Protein AF-0000000079011503 (afdb_homodimer)

Foldseek 3Di:
DDDDPPDPPPPPPCPPPDDQDQLPPPPPPPDDDDPPPPPQSPNVRDPPPPDQAKDWAQQDPQLRHTDIDGDDDPPQDPLNVVLVVLVNVLSVVSSVLSSVLRVVLVVQVVVLQVVVLPQDPVRDRDDDPVSVVVSVVVSCVVCVVVVVVVVVVNVVSVVVSVVSVVVVVVVVVVVVVVVVD/DDPDPPDPPPPPPPPPPDDQDQLPPPQPPPDDDDPPPRPQSPNPRDPPPPDQAKDWAQQDPQLRHTDIDGHDDPPQDPLRVVLVVLVNVLVVVSSVLSSVLRVVLVVVVVVLQVVVLPQDPVRDRDDDPVSVVVSVVVSCVVCVVVVVVVVVVNVVSVVVSVVSVVVVVVVVVVVVVVVVD

Organism: Lymnaea stagnalis (NCBI:txid6523)

pLDDT: mean 71.21, std 28.44, range [17.55, 97.75]

Radius of gyration: 25.16 Å; Cα contacts (8 Å, |Δi|>4): 257; chains: 2; bounding box: 78×68×65 Å

Secondary structure (DSSP, 8-state):
----------------SSS---GGGGGG---SSS--------------TT--S-EEPPPPTTT-PPPEE----TT--HHHHHHHHHHHHHHHHHHHHHHHHHHHHHHHHHHHHHHH--B-TTS-B---HHHHHHHHHHHHHHTHHHHHHHHHHHHHHHHHTHHHHHHHHHHHHHHHHHHH-/----------------SSTT--GGGGGG----SS--------------TT--S-EEPPPPTTT-PPPEE----TT--HHHHHHHHHHHHHHHHHHHHHHHHHHHHHHHHHHHHHHH--B-TTSSB---HHHHHHHHHHHHHHTHHHHHHHHHHHHHHHHHTHHHHHHHHHHHHHHHHHHH-

Sequence (362 aa):
MLKRFNICRLDITYQYKSSLCFQIAQQCKYSSSRKSVPQKLKITPKPPDGCTTDLIGPPDTVSNIRPVQFYVPPNETTAEKMFRLRRAEVLEWNQSFWAHHNSKFFKEKDQYIQSHQSKDVDGKPSLSPEELSVFYRSFLNENRVAHLNYNKEWYKKNISMLWPALKVAVIRLRRKFRKSSMLKRFNICRLDITYQYKSSLCFQIAQQCKYSSSRKSVPQKLKITPKPPDGCTTDLIGPPDTVSNIRPVQFYVPPNETTAEKMFRLRRAEVLEWNQSFWAHHNSKFFKEKDQYIQSHQSKDVDGKPSLSPEELSVFYRSFLNENRVAHLNYNKEWYKKNISMLWPALKVAVIRLRRKFRKSS

InterPro domains:
  IPR018796 Cytochrome c oxidase assembly factor 8 [PF10231] (54-172)
  IPR018796 Cytochrome c oxidase assembly factor 8 [PTHR31107] (25-179)

Structure (mmCIF, N/CA/C/O backbone):
data_AF-0000000079011503-model_v1
#
loop_
_entity.id
_entity.type
_entity.pdbx_description
1 polymer 'Apoptogenic protein 1, mitochondrial'
#
loop_
_atom_site.group_PDB
_atom_site.id
_atom_site.type_symbol
_atom_site.label_atom_id
_atom_site.label_alt_id
_atom_site.label_comp_id
_atom_site.label_asym_id
_atom_site.label_entity_id
_atom_site.label_seq_id
_atom_site.pdbx_PDB_ins_code
_atom_site.Cartn_x
_atom_site.Cartn_y
_atom_site.Cartn_z
_atom_site.occupancy
_atom_site.B_iso_or_equiv
_atom_site.auth_seq_id
_atom_site.auth_comp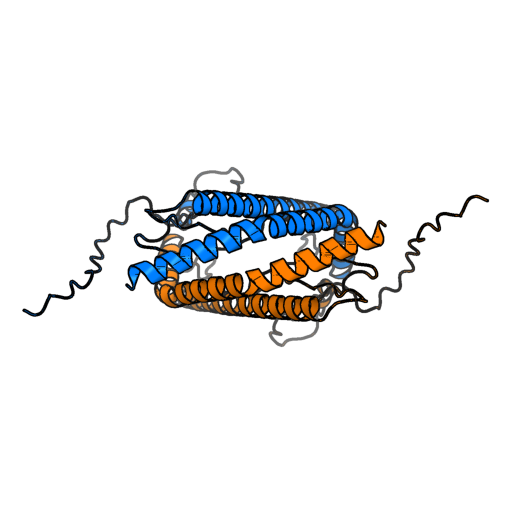_id
_atom_site.auth_asym_id
_atom_site.auth_atom_id
_atom_site.pdbx_PDB_model_num
ATOM 1 N N . MET A 1 1 ? -39.031 -30.703 16.078 1 19.08 1 MET A N 1
ATOM 2 C CA . MET A 1 1 ? -37.719 -30.812 16.75 1 19.08 1 MET A CA 1
ATOM 3 C C . MET A 1 1 ? -36.781 -29.719 16.266 1 19.08 1 MET A C 1
ATOM 5 O O . MET A 1 1 ? -36.125 -29.859 15.219 1 19.08 1 MET A O 1
ATOM 9 N N . LEU A 1 2 ? -37.031 -28.453 16.281 1 18.84 2 LEU A N 1
ATOM 10 C CA . LEU A 1 2 ? -36.875 -27.172 15.617 1 18.84 2 LEU A CA 1
ATOM 11 C C . LEU A 1 2 ? -35.656 -26.438 16.172 1 18.84 2 LEU A C 1
ATOM 13 O O . LEU A 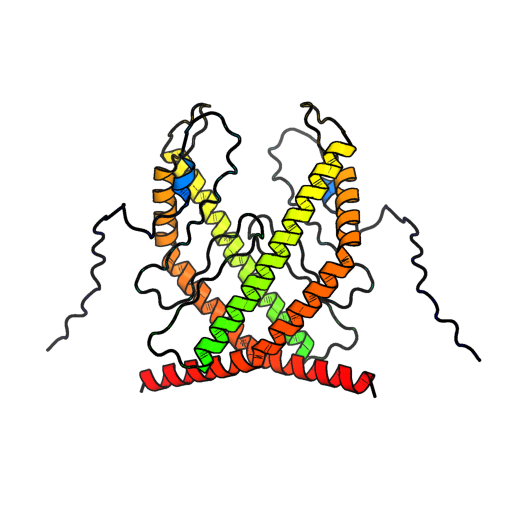1 2 ? -35.594 -26.094 17.359 1 18.84 2 LEU A O 1
ATOM 17 N N . LYS A 1 3 ? -34.469 -26.906 15.906 1 20.59 3 LYS A N 1
ATOM 18 C CA . LYS A 1 3 ? -33.219 -26.531 16.609 1 20.59 3 LYS A CA 1
ATOM 19 C C . LYS A 1 3 ? -33.031 -25.016 16.625 1 20.59 3 LYS A C 1
ATOM 21 O O . LYS A 1 3 ? -33.344 -24.344 15.648 1 20.59 3 LYS A O 1
ATOM 26 N N . ARG A 1 4 ? -33.125 -24.344 17.844 1 18.94 4 ARG A N 1
ATOM 27 C CA . ARG A 1 4 ? -32.969 -23 18.391 1 18.94 4 ARG A CA 1
ATOM 28 C C . ARG A 1 4 ? -31.672 -22.359 17.875 1 18.94 4 ARG A C 1
ATOM 30 O O . ARG A 1 4 ? -30.609 -22.969 17.969 1 18.94 4 ARG A O 1
ATOM 37 N N . PHE A 1 5 ? -31.672 -21.609 16.812 1 18.7 5 PHE A N 1
ATOM 38 C CA . PHE A 1 5 ? -30.656 -20.797 16.156 1 18.7 5 PHE A CA 1
ATOM 39 C C . PHE A 1 5 ? -30.062 -19.797 17.156 1 18.7 5 PHE A C 1
ATOM 41 O O . PHE A 1 5 ? -30.766 -18.938 17.688 1 18.7 5 PHE A O 1
ATOM 48 N N . ASN A 1 6 ? -29.312 -20.312 18.125 1 17.55 6 ASN A N 1
ATOM 49 C CA . ASN A 1 6 ? -28.641 -19.531 19.141 1 17.55 6 ASN A CA 1
ATOM 50 C C . ASN A 1 6 ? -27.969 -18.297 18.562 1 17.55 6 ASN A C 1
ATOM 52 O O . ASN A 1 6 ? -27.062 -18.406 17.719 1 17.55 6 ASN A O 1
ATOM 56 N N . ILE A 1 7 ? -28.641 -17.25 18.375 1 17.8 7 ILE A N 1
ATOM 57 C CA . ILE A 1 7 ? -28.328 -15.852 18.078 1 17.8 7 ILE A CA 1
ATOM 58 C C . ILE A 1 7 ? -27.234 -15.359 19.016 1 17.8 7 ILE A C 1
ATOM 60 O O . ILE A 1 7 ? -27.344 -15.492 20.234 1 17.8 7 ILE A O 1
ATOM 64 N N . CYS A 1 8 ? -26.062 -15.477 18.516 1 20.39 8 CYS A N 1
ATOM 65 C CA . CYS A 1 8 ? -24.906 -14.969 19.234 1 20.39 8 CYS A CA 1
ATOM 66 C C . CYS A 1 8 ? -25.219 -13.633 19.906 1 20.39 8 CYS A C 1
ATOM 68 O O . CYS A 1 8 ? -25.625 -12.68 19.234 1 20.39 8 CYS A O 1
ATOM 70 N N . ARG A 1 9 ? -25.938 -13.617 20.984 1 18.41 9 ARG A N 1
ATOM 71 C CA . ARG A 1 9 ? -26.141 -12.492 21.875 1 18.41 9 ARG A CA 1
ATOM 72 C C . ARG A 1 9 ? -24.875 -11.68 22.047 1 18.41 9 ARG A C 1
ATOM 74 O O . ARG A 1 9 ? -23.812 -12.227 22.391 1 18.41 9 ARG A O 1
ATOM 81 N N . LEU A 1 10 ? -24.797 -10.562 21.406 1 20.08 10 LEU A N 1
ATOM 82 C CA . LEU A 1 10 ? -23.953 -9.383 21.516 1 20.08 10 LEU A CA 1
ATOM 83 C C . LEU A 1 10 ? -23.922 -8.867 22.953 1 20.08 10 LEU A C 1
ATOM 85 O O . LEU A 1 10 ? -24.859 -8.172 23.375 1 20.08 10 LEU A O 1
ATOM 89 N N . ASP A 1 11 ? -23.859 -9.727 23.938 1 18.88 11 ASP A N 1
ATOM 90 C CA . ASP A 1 11 ? -23.688 -9.133 25.266 1 18.88 11 ASP A CA 1
ATOM 91 C C . ASP A 1 11 ? -22.5 -8.164 25.281 1 18.88 11 ASP A C 1
ATOM 93 O O . ASP A 1 11 ? -21.375 -8.57 25.016 1 18.88 11 ASP A O 1
ATOM 97 N N . ILE A 1 12 ? -22.766 -6.84 25.047 1 20.61 12 ILE A N 1
ATOM 98 C CA . ILE A 1 12 ? -22.141 -5.535 25.219 1 20.61 12 ILE A CA 1
ATOM 99 C C . ILE A 1 12 ? -21.641 -5.383 26.656 1 20.61 12 ILE A C 1
ATOM 101 O O . ILE A 1 12 ? -22.188 -4.582 27.438 1 20.61 12 ILE A O 1
ATOM 105 N N . THR A 1 13 ? -21.547 -6.312 27.484 1 21.19 13 THR A N 1
ATOM 106 C CA . THR A 1 13 ? -20.969 -5.879 28.75 1 21.19 13 THR A CA 1
ATOM 107 C C . THR A 1 13 ? -19.641 -5.168 28.531 1 21.19 13 THR A C 1
ATOM 109 O O . THR A 1 13 ? -18.781 -5.664 27.797 1 21.19 13 THR A O 1
ATOM 112 N N . TYR A 1 14 ? -19.516 -3.764 28.891 1 20.27 14 TYR A N 1
ATOM 113 C CA . TYR A 1 14 ? -18.734 -2.531 28.922 1 20.27 14 TYR A CA 1
ATOM 114 C C . TYR A 1 14 ? -17.406 -2.752 29.625 1 20.27 14 TYR A C 1
ATOM 116 O O . TYR A 1 14 ? -17.172 -2.203 30.703 1 20.27 14 TYR A O 1
ATOM 124 N N . GLN A 1 15 ? -16.969 -3.82 29.969 1 21.06 15 GLN A N 1
ATOM 125 C CA . GLN A 1 15 ? -15.695 -3.713 30.688 1 21.06 15 GLN A CA 1
ATOM 126 C C . GLN A 1 15 ? -14.695 -2.854 29.906 1 21.06 15 GLN A C 1
ATOM 128 O O . GLN A 1 15 ? -14.266 -3.225 28.812 1 21.06 15 GLN A O 1
ATOM 133 N N . TYR A 1 16 ? -14.664 -1.374 29.906 1 21.84 16 TYR A N 1
ATOM 134 C CA . TYR A 1 16 ? -13.945 -0.121 29.703 1 21.84 16 TYR A CA 1
ATOM 135 C C . TYR A 1 16 ? -12.461 -0.287 30.016 1 21.84 16 TYR A C 1
ATOM 137 O O . TYR A 1 16 ? -11.633 0.507 29.562 1 21.84 16 TYR A O 1
ATOM 145 N N . LYS A 1 17 ? -12.016 -0.757 31.234 1 24.05 17 LYS A N 1
ATOM 146 C CA . LYS A 1 17 ? -10.633 -0.651 31.703 1 24.05 17 LYS A CA 1
ATOM 147 C C . LYS A 1 17 ? -9.672 -1.311 30.719 1 24.05 17 LYS A C 1
ATOM 149 O O . LYS A 1 17 ? -8.477 -1.001 30.703 1 24.05 17 LYS A O 1
ATOM 154 N N . SER A 1 18 ? -9.938 -2.49 30.438 1 21.73 18 SER A N 1
ATOM 155 C CA . SER A 1 18 ? -8.875 -3.367 29.938 1 21.73 18 SER A CA 1
ATOM 156 C C . SER A 1 18 ? -8.305 -2.855 28.625 1 21.73 18 SER A C 1
ATOM 158 O O . SER A 1 18 ? -8.922 -2.016 27.953 1 21.73 18 SER A O 1
ATOM 160 N N . SER A 1 19 ? -7.453 -3.811 27.953 1 23.31 19 SER A N 1
ATOM 161 C CA . SER A 1 19 ? -6.25 -3.758 27.125 1 23.31 19 SER A CA 1
ATOM 162 C C . SER A 1 19 ? -6.559 -3.213 25.734 1 23.31 19 SER A C 1
ATOM 164 O O . SER A 1 19 ? -5.688 -3.199 24.859 1 23.31 19 SER A O 1
ATOM 166 N N . LEU A 1 20 ? -7.844 -3.354 25.469 1 24.72 20 LEU A N 1
ATOM 167 C CA . LEU A 1 20 ? -8.039 -3.107 24.047 1 24.72 20 LEU A CA 1
ATOM 168 C C . LEU A 1 20 ? -7.914 -1.622 23.719 1 24.72 20 LEU A C 1
ATOM 170 O O . LEU A 1 20 ? -8.367 -1.167 22.672 1 24.72 20 LEU A O 1
ATOM 174 N N . CYS A 1 21 ? -7.648 -0.823 24.906 1 22.47 21 CYS A N 1
ATOM 175 C CA . CYS A 1 21 ? -7.773 0.627 24.812 1 22.47 21 CYS A CA 1
ATOM 176 C C . CYS A 1 21 ? -7.004 1.163 23.609 1 22.47 21 CYS A C 1
ATOM 178 O O . CYS A 1 21 ? -5.867 0.757 23.359 1 22.47 21 CYS A O 1
ATOM 180 N N . PHE A 1 22 ? -7.719 1.808 22.828 1 24.34 22 PHE A N 1
ATOM 181 C CA . PHE A 1 22 ? -7.359 2.672 21.719 1 24.34 22 PHE A CA 1
ATOM 182 C C . PHE A 1 22 ? -6.262 3.648 22.125 1 24.34 22 PHE A C 1
ATOM 184 O O . PHE A 1 22 ? -6.375 4.336 23.141 1 24.34 22 PHE A O 1
ATOM 191 N N . GLN A 1 23 ? -5.004 3.369 21.766 1 26.47 23 GLN A N 1
ATOM 192 C CA . GLN A 1 23 ? -3.824 4.203 21.969 1 26.47 23 GLN A CA 1
ATOM 193 C C . GLN A 1 23 ? -4.141 5.676 21.719 1 26.47 23 GLN A C 1
ATOM 195 O O . GLN A 1 23 ? -3.266 6.531 21.844 1 26.47 23 GLN A O 1
ATOM 200 N N . ILE A 1 24 ? -5.332 6.039 21.281 1 25.72 24 ILE A N 1
ATOM 201 C CA . ILE A 1 24 ? -5.418 7.469 21.016 1 25.72 24 ILE A CA 1
ATOM 202 C C . ILE A 1 24 ? -5.359 8.25 22.328 1 25.72 24 ILE A C 1
ATOM 204 O O . ILE A 1 24 ? -4.797 9.344 22.375 1 25.72 24 ILE A O 1
ATOM 208 N N . ALA A 1 25 ? -5.859 7.609 23.469 1 25.06 25 ALA A N 1
ATOM 209 C CA . ALA A 1 25 ? -5.969 8.484 24.625 1 25.06 25 ALA A CA 1
ATOM 210 C C . ALA A 1 25 ? -4.59 8.812 25.203 1 25.06 25 ALA A C 1
ATOM 212 O O . ALA A 1 25 ? -4.48 9.469 26.234 1 25.06 25 ALA A O 1
ATOM 213 N N . GLN A 1 26 ? -3.576 8.102 24.641 1 25.02 26 GLN A N 1
ATOM 214 C CA . GLN A 1 26 ? -2.428 8.266 25.516 1 25.02 26 GLN A CA 1
ATOM 215 C C . GLN A 1 26 ? -1.98 9.727 25.578 1 25.02 26 GLN A C 1
ATOM 217 O O . GLN A 1 26 ? -1.173 10.094 26.438 1 25.02 26 GLN A O 1
ATOM 222 N N . GLN A 1 27 ? -2.111 10.57 24.484 1 25.88 27 GLN A N 1
ATOM 223 C CA . GLN A 1 27 ? -1.241 11.727 24.672 1 25.88 27 GLN A CA 1
ATOM 224 C C . GLN A 1 27 ? -1.753 12.633 25.781 1 25.88 27 GLN A C 1
ATOM 226 O O . GLN A 1 27 ? -1.378 13.805 25.859 1 25.88 27 GLN A O 1
ATOM 231 N N . CYS A 1 28 ? -2.734 12.281 26.484 1 24.97 28 CYS A N 1
ATOM 232 C CA . CYS A 1 28 ? -3.061 13.445 27.312 1 24.97 28 CYS A CA 1
ATOM 233 C C . CYS A 1 28 ? -1.955 13.727 28.312 1 24.97 28 CYS A C 1
ATOM 235 O O . CYS A 1 28 ? -2.168 14.453 29.281 1 24.97 28 CYS A O 1
ATOM 237 N N . LYS A 1 29 ? -0.711 13.023 28.266 1 25.86 29 LYS A N 1
ATOM 238 C CA . LYS A 1 29 ? 0.047 13.422 29.438 1 25.86 29 LYS A CA 1
ATOM 239 C C . LYS A 1 29 ? 0.567 14.844 29.312 1 25.86 29 LYS A C 1
ATOM 241 O O . LYS A 1 29 ? 1.32 15.156 28.391 1 25.86 29 LYS A O 1
ATOM 246 N N . TYR A 1 30 ? -0.078 15.875 29.719 1 23.75 30 TYR A N 1
ATOM 247 C CA . TYR A 1 30 ? 0.398 17.219 29.969 1 23.75 30 TYR A CA 1
ATOM 248 C C . TYR A 1 30 ? 1.661 17.203 30.828 1 23.75 30 TYR A C 1
ATOM 250 O O . TYR A 1 30 ? 2.09 18.234 31.344 1 23.75 30 TYR A O 1
ATOM 258 N N . SER A 1 31 ? 2.373 16.125 31.234 1 23.8 31 SER A N 1
ATOM 259 C CA . SER A 1 31 ? 3.252 16.656 32.281 1 23.8 31 SER A CA 1
ATOM 260 C C . SER A 1 31 ? 4.137 17.766 31.719 1 23.8 31 SER A C 1
ATOM 262 O O . SER A 1 31 ? 4.199 17.984 30.516 1 23.8 31 SER A O 1
ATOM 264 N N . SER A 1 32 ? 5.496 18.062 32.281 1 25.25 32 SER A N 1
ATOM 265 C CA . SER A 1 32 ? 6.5 19.109 32.406 1 25.25 32 SER A CA 1
ATOM 266 C C . SER A 1 32 ? 7.152 19.422 31.062 1 25.25 32 SER A C 1
ATOM 268 O O . SER A 1 32 ? 7.066 18.609 30.125 1 25.25 32 SER A O 1
ATOM 270 N N . SER A 1 33 ? 8.406 20.297 30.844 1 27.89 33 SER A N 1
ATOM 271 C CA . SER A 1 33 ? 8.961 21.219 29.859 1 27.89 33 SER A CA 1
ATOM 272 C C . SER A 1 33 ? 9.328 20.5 28.562 1 27.89 33 SER A C 1
ATOM 274 O O . SER A 1 33 ? 9.695 21.141 27.578 1 27.89 33 SER A O 1
ATOM 276 N N . ARG A 1 34 ? 10.016 19.266 28.531 1 26.09 34 ARG A N 1
ATOM 277 C CA . ARG A 1 34 ? 10.945 18.625 27.609 1 26.09 34 ARG A CA 1
ATOM 278 C C . ARG A 1 34 ? 10.227 18.188 26.344 1 26.09 34 ARG A C 1
ATOM 280 O O . ARG A 1 34 ? 9.133 17.641 26.391 1 26.09 34 ARG A O 1
ATOM 287 N N . LYS A 1 35 ? 10.594 18.719 24.969 1 32.69 35 LYS A N 1
ATOM 288 C CA . LYS A 1 35 ? 10.133 18.578 23.594 1 32.69 35 LYS A CA 1
ATOM 289 C C . LYS A 1 35 ? 9.766 17.125 23.281 1 32.69 35 LYS A C 1
ATOM 291 O O . LYS A 1 35 ? 10.648 16.297 23.047 1 32.69 35 LYS A O 1
ATOM 296 N N . SER A 1 36 ? 8.914 16.391 24.047 1 29.53 36 SER A N 1
ATOM 297 C CA . SER A 1 36 ? 8.531 14.984 24.031 1 29.53 36 SER A CA 1
ATOM 298 C C . SER A 1 36 ? 8.039 14.562 22.656 1 29.53 36 SER A C 1
ATOM 300 O O . SER A 1 36 ? 7.262 15.273 22.031 1 29.53 36 SER A O 1
ATOM 302 N N . VAL A 1 37 ? 8.891 13.82 21.953 1 31.88 37 VAL A N 1
ATOM 303 C CA . VAL A 1 37 ? 8.648 13.125 20.703 1 31.88 37 VAL A CA 1
ATOM 304 C C . VAL A 1 37 ? 7.219 12.586 20.672 1 31.88 37 VAL A C 1
ATOM 306 O O . VAL A 1 37 ? 6.773 11.938 21.625 1 31.88 37 VAL A O 1
ATOM 309 N N . PRO A 1 38 ? 6.293 13.328 20.016 1 30.38 38 PRO A N 1
ATOM 310 C CA . PRO A 1 38 ? 4.895 12.898 19.969 1 30.38 38 PRO A CA 1
ATOM 311 C C . PRO A 1 38 ? 4.742 11.383 19.938 1 30.38 38 PRO A C 1
ATOM 313 O O . PRO A 1 38 ? 5.43 10.703 19.172 1 30.38 38 PRO A O 1
ATOM 316 N N . GLN A 1 39 ? 4.73 10.672 21 1 33.06 39 GLN A N 1
ATOM 317 C CA . GLN A 1 39 ? 4.457 9.25 21.172 1 33.06 39 GLN A CA 1
ATOM 318 C C . GLN A 1 39 ? 3.414 8.766 20.156 1 33.06 39 GLN A C 1
ATOM 320 O O . GLN A 1 39 ? 2.318 9.328 20.078 1 33.06 39 GLN A O 1
ATOM 325 N N . LYS A 1 40 ? 3.865 8.336 18.938 1 36.91 40 LYS A N 1
ATOM 326 C CA . LYS A 1 40 ? 3.113 7.613 17.922 1 36.91 40 LYS A CA 1
ATOM 327 C C . LYS A 1 40 ? 2.096 6.668 18.562 1 36.91 40 LYS A C 1
ATOM 329 O O . LYS A 1 40 ? 2.463 5.766 19.312 1 36.91 40 LYS A O 1
ATOM 334 N N . LEU A 1 41 ? 1.031 7.137 19.047 1 32.44 41 LEU A N 1
ATOM 335 C CA . LEU A 1 41 ? -0.04 6.289 19.547 1 32.44 41 LEU A CA 1
ATOM 336 C C . LEU A 1 41 ? -0.175 5.023 18.719 1 32.44 41 LEU A C 1
ATOM 338 O O . LEU A 1 41 ? -0.514 5.094 17.531 1 32.44 41 LEU A O 1
ATOM 342 N N . LYS A 1 42 ? 0.743 4.047 18.812 1 37.28 42 LYS A N 1
ATOM 343 C CA . LYS A 1 42 ? 0.701 2.711 18.219 1 37.28 42 LYS A CA 1
ATOM 344 C C . LYS A 1 42 ? -0.617 2.01 18.531 1 37.28 42 LYS A C 1
ATOM 346 O O . LYS A 1 42 ? -0.767 1.409 19.594 1 37.28 42 LYS A O 1
ATOM 351 N N . ILE A 1 43 ? -1.757 2.531 18.297 1 33.59 43 ILE A N 1
ATOM 352 C CA . ILE A 1 43 ? -2.977 1.754 18.484 1 33.59 43 ILE A CA 1
ATOM 353 C C . ILE A 1 43 ? -2.885 0.452 17.688 1 33.59 43 ILE A C 1
ATOM 355 O O . ILE A 1 43 ? -2.873 0.469 16.453 1 33.59 43 ILE A O 1
ATOM 359 N N . THR A 1 44 ? -2.117 -0.535 18.172 1 39.81 44 THR A N 1
ATOM 360 C CA . THR A 1 44 ? -2.189 -1.842 17.531 1 39.81 44 THR A CA 1
ATOM 361 C C . THR A 1 44 ? -3.6 -2.416 17.625 1 39.81 44 THR A C 1
ATOM 363 O O . THR A 1 44 ? -4.059 -2.758 18.719 1 39.81 44 THR A O 1
ATOM 366 N N . PRO A 1 45 ? -4.59 -2.033 16.953 1 40.16 45 PRO A N 1
ATOM 367 C CA . PRO A 1 45 ? -5.918 -2.623 17.109 1 40.16 45 PRO A CA 1
ATOM 368 C C . PRO A 1 45 ? -5.898 -4.148 17.047 1 40.16 45 PRO A C 1
ATOM 370 O O . PRO A 1 45 ? -5.312 -4.73 16.141 1 40.16 45 PRO A O 1
ATOM 373 N N . LYS A 1 46 ? -5.891 -4.82 18.234 1 46.16 46 LYS A N 1
ATOM 374 C CA . LYS A 1 46 ? -6.168 -6.254 18.188 1 46.16 46 LYS A CA 1
ATOM 375 C C . LYS A 1 46 ? -7.477 -6.543 17.453 1 46.16 46 LYS A C 1
ATOM 377 O O . LYS A 1 46 ? -8.453 -5.812 17.625 1 46.16 46 LYS A O 1
ATOM 382 N N . PRO A 1 47 ? -7.402 -7.34 16.469 1 52.75 47 PRO A N 1
ATOM 383 C CA . PRO A 1 47 ? -8.609 -7.715 15.742 1 52.75 47 PRO A CA 1
ATOM 384 C C . PRO A 1 47 ? -9.773 -8.086 16.672 1 52.75 47 PRO A C 1
ATOM 386 O O . PRO A 1 47 ? -9.547 -8.586 17.766 1 52.75 47 PRO A O 1
ATOM 389 N N . PRO A 1 48 ? -10.875 -7.402 16.5 1 52.47 48 PRO A N 1
ATOM 390 C CA . PRO A 1 48 ? -12.031 -7.84 17.281 1 52.47 48 PRO A CA 1
ATOM 391 C C . PRO A 1 48 ? -12.141 -9.359 17.375 1 52.47 48 PRO A C 1
ATOM 393 O O . PRO A 1 48 ? -11.633 -10.078 16.516 1 52.47 48 PRO A O 1
ATOM 396 N N . ASP A 1 49 ? -12.383 -9.93 18.578 1 54.5 49 ASP A N 1
ATOM 397 C CA . ASP A 1 49 ? -12.648 -11.344 18.797 1 54.5 49 ASP A CA 1
ATOM 398 C C . ASP A 1 49 ? -13.555 -11.914 17.703 1 54.5 49 ASP A C 1
ATOM 400 O O . ASP A 1 49 ? -14.5 -11.258 17.281 1 54.5 49 ASP A O 1
ATOM 404 N N . GLY A 1 50 ? -13.172 -12.891 17.047 1 60.03 50 GLY A N 1
ATOM 405 C CA . GLY A 1 50 ? -13.969 -13.609 16.062 1 60.03 50 GLY A CA 1
ATOM 406 C C . GLY A 1 50 ? -13.578 -13.281 14.625 1 60.03 50 GLY A C 1
ATOM 407 O O . GLY A 1 50 ? -14.25 -13.695 13.688 1 60.03 50 GLY A O 1
ATOM 408 N N . CYS A 1 51 ? -12.586 -12.414 14.656 1 64.19 51 CYS A N 1
ATOM 409 C CA . CYS A 1 51 ? -12.234 -12.055 13.289 1 64.19 51 CYS A CA 1
ATOM 410 C C . CYS A 1 51 ? -11.531 -13.211 12.586 1 64.19 51 CYS A C 1
ATOM 412 O O . CYS A 1 51 ? -10.625 -13.828 13.141 1 64.19 51 CYS A O 1
ATOM 414 N N . THR A 1 52 ? -12.062 -13.664 11.43 1 78.12 52 THR A N 1
ATOM 415 C CA . THR A 1 52 ? -11.5 -14.773 10.672 1 78.12 52 THR A CA 1
ATOM 416 C C . THR A 1 52 ? -10.836 -14.273 9.391 1 78.12 52 THR A C 1
ATOM 418 O O . THR A 1 52 ? -10.688 -15.023 8.43 1 78.12 52 THR A O 1
ATOM 421 N N . THR A 1 53 ? -10.586 -12.945 9.406 1 82.56 53 THR A N 1
ATOM 422 C CA . THR A 1 53 ? -9.945 -12.391 8.227 1 82.56 53 THR A CA 1
ATOM 423 C C . THR A 1 53 ? -8.758 -11.516 8.609 1 82.56 53 THR A C 1
ATOM 425 O O . THR A 1 53 ? -8.609 -11.148 9.781 1 82.56 53 THR A O 1
ATOM 428 N N . ASP A 1 54 ? -7.848 -11.289 7.73 1 85.94 54 ASP A N 1
ATOM 429 C CA . ASP A 1 54 ? -6.766 -10.328 7.945 1 85.94 54 ASP A CA 1
ATOM 430 C C . ASP A 1 54 ? -7.32 -8.938 8.234 1 85.94 54 ASP A C 1
ATOM 432 O O . ASP A 1 54 ? -8.391 -8.57 7.75 1 85.94 54 ASP A O 1
ATOM 436 N N . LEU A 1 55 ? -6.559 -8.242 9.07 1 82.06 55 LEU A N 1
ATOM 437 C CA . LEU A 1 55 ? -6.957 -6.883 9.406 1 82.06 55 LEU A CA 1
ATOM 438 C C . LEU A 1 55 ? -5.965 -5.871 8.844 1 82.06 55 LEU A C 1
ATOM 440 O O . LEU A 1 55 ? -4.75 -6.086 8.898 1 82.06 55 LEU A O 1
ATOM 444 N N . ILE A 1 56 ? -6.469 -4.84 8.219 1 84.62 56 ILE A N 1
ATOM 445 C CA . ILE A 1 56 ? -5.648 -3.762 7.668 1 84.62 56 ILE A CA 1
ATOM 446 C C . ILE A 1 56 ? -5.75 -2.529 8.562 1 84.62 56 ILE A C 1
ATOM 448 O O . ILE A 1 56 ? -6.852 -2.059 8.859 1 84.62 56 ILE A O 1
ATOM 452 N N . GLY A 1 57 ? -4.672 -2.016 9 1 80.56 57 GLY A N 1
ATOM 453 C CA . GLY A 1 57 ? -4.652 -0.86 9.883 1 80.56 57 GLY A CA 1
ATOM 454 C C . GLY A 1 57 ? -4.512 0.455 9.141 1 80.56 57 GLY A C 1
ATOM 455 O O . GLY A 1 57 ? -4.355 0.47 7.914 1 80.56 57 GLY A O 1
ATOM 456 N N . PRO A 1 58 ? -4.648 1.533 9.938 1 80.62 58 PRO A N 1
ATOM 457 C CA . PRO A 1 58 ? -4.387 2.846 9.344 1 80.62 58 PRO A CA 1
ATOM 458 C C . PRO A 1 58 ? -2.951 2.992 8.844 1 80.62 58 PRO A C 1
ATOM 460 O O . PRO A 1 58 ? -2.064 2.254 9.273 1 80.62 58 PRO A O 1
ATOM 463 N N . PRO A 1 59 ? -2.803 3.855 7.879 1 85.62 59 PRO A N 1
ATOM 464 C CA . PRO A 1 59 ? -1.436 4.035 7.383 1 85.62 59 PRO A CA 1
ATOM 465 C C . PRO A 1 59 ? -0.458 4.434 8.484 1 85.62 59 PRO A C 1
ATOM 467 O O . PRO A 1 59 ? -0.807 5.219 9.367 1 85.62 59 PRO A O 1
ATOM 470 N N . ASP A 1 60 ? 0.708 3.84 8.367 1 88.94 60 ASP A N 1
ATOM 471 C CA . ASP A 1 60 ? 1.792 4.223 9.266 1 88.94 60 ASP A CA 1
ATOM 472 C C . ASP A 1 60 ? 2.182 5.684 9.07 1 88.94 60 ASP A C 1
ATOM 474 O O . ASP A 1 60 ? 2.252 6.168 7.934 1 88.94 60 ASP A O 1
ATOM 478 N N . THR A 1 61 ? 2.482 6.41 10.078 1 87.5 61 THR A N 1
ATOM 479 C CA . THR A 1 61 ? 2.682 7.855 10.031 1 87.5 61 THR A CA 1
ATOM 480 C C . THR A 1 61 ? 3.984 8.195 9.305 1 87.5 61 THR A C 1
ATOM 482 O O . THR A 1 61 ? 4.129 9.289 8.758 1 87.5 61 THR A O 1
ATOM 485 N N . VAL A 1 62 ? 4.91 7.258 9.336 1 90.38 62 VAL A N 1
ATOM 486 C CA . VAL A 1 62 ? 6.203 7.539 8.719 1 90.38 62 VAL A CA 1
ATOM 487 C C . VAL A 1 62 ? 6.273 6.895 7.34 1 90.38 62 VAL A C 1
ATOM 489 O O . VAL A 1 62 ? 6.477 7.586 6.336 1 90.38 62 VAL A O 1
ATOM 492 N N . SER A 1 63 ? 5.969 5.633 7.191 1 90.88 63 SER A N 1
ATOM 493 C CA . SER A 1 63 ? 6.102 4.914 5.926 1 90.88 63 SER A CA 1
ATOM 494 C C . SER A 1 63 ? 4.887 5.145 5.031 1 90.88 63 SER A C 1
ATOM 496 O O . SER A 1 63 ? 4.965 4.961 3.814 1 90.88 63 SER A O 1
ATOM 498 N N . ASN A 1 64 ? 3.828 5.422 5.625 1 87.56 64 ASN A N 1
ATOM 499 C CA . ASN A 1 64 ? 2.543 5.566 4.949 1 87.56 64 ASN A CA 1
ATOM 500 C C . ASN A 1 64 ? 2.021 4.223 4.449 1 87.56 64 ASN A C 1
ATOM 502 O O . ASN A 1 64 ? 1.153 4.172 3.576 1 87.56 64 ASN A O 1
ATOM 506 N N . ILE A 1 65 ? 2.588 3.117 4.867 1 91.19 65 ILE A N 1
ATOM 507 C CA . ILE A 1 65 ? 2.133 1.772 4.531 1 91.19 65 ILE A CA 1
ATOM 508 C C . ILE A 1 65 ? 1.133 1.289 5.578 1 91.19 65 ILE A C 1
ATOM 510 O O . ILE A 1 65 ? 1.338 1.484 6.781 1 91.19 65 ILE A O 1
ATOM 514 N N . ARG A 1 66 ? -0.007 0.736 5.129 1 86.25 66 ARG A N 1
ATOM 515 C CA . ARG A 1 66 ? -0.982 0.167 6.051 1 86.25 66 ARG A CA 1
ATOM 516 C C . ARG A 1 66 ? -0.516 -1.188 6.574 1 86.25 66 ARG A C 1
ATOM 518 O O . ARG A 1 66 ? -0.259 -2.105 5.793 1 86.25 66 ARG A O 1
ATOM 525 N N . PRO A 1 67 ? -0.373 -1.213 7.785 1 90.31 67 PRO A N 1
ATOM 526 C CA . PRO A 1 67 ? 0.035 -2.506 8.344 1 90.31 67 PRO A CA 1
ATOM 527 C C . PRO A 1 67 ? -1.061 -3.564 8.234 1 90.31 67 PRO A C 1
ATOM 529 O O . PRO A 1 67 ? -2.248 -3.23 8.227 1 90.31 67 PRO A O 1
ATOM 532 N N . VAL A 1 68 ? -0.6 -4.805 8.117 1 89.44 68 VAL A N 1
ATOM 533 C CA . VAL A 1 68 ? -1.523 -5.934 8.039 1 89.44 68 VAL A CA 1
ATOM 534 C C . VAL A 1 68 ? -1.291 -6.879 9.211 1 89.44 68 VAL A C 1
ATOM 536 O O . VAL A 1 68 ? -0.15 -7.238 9.516 1 89.44 68 VAL A O 1
ATOM 539 N N . GLN A 1 69 ? -2.367 -7.094 9.953 1 88.69 69 GLN A N 1
ATOM 540 C CA . GLN A 1 69 ? -2.357 -8.164 10.953 1 88.69 69 GLN A CA 1
ATOM 541 C C . GLN A 1 69 ? -2.998 -9.43 10.406 1 88.69 69 GLN A C 1
ATOM 543 O O . GLN A 1 69 ? -4.215 -9.484 10.211 1 88.69 69 GLN A O 1
ATOM 548 N N . PHE A 1 70 ? -2.178 -10.438 10.273 1 91.31 70 PHE A N 1
ATOM 549 C CA . PHE A 1 70 ? -2.635 -11.656 9.625 1 91.31 70 PHE A CA 1
ATOM 550 C C . PHE A 1 70 ? -3.459 -12.508 10.586 1 91.31 70 PHE A C 1
ATOM 552 O O . PHE A 1 70 ? -3.117 -12.625 11.766 1 91.31 70 PHE A O 1
ATOM 559 N N . TYR A 1 71 ? -4.488 -13.078 10.117 1 88.12 71 TYR A N 1
ATOM 560 C CA . TYR A 1 71 ? -5.281 -14.055 10.859 1 88.12 71 TYR A CA 1
ATOM 561 C C . TYR A 1 71 ? -4.582 -15.406 10.898 1 88.12 71 TYR A C 1
ATOM 563 O O . TYR A 1 71 ? -4.031 -15.859 9.891 1 88.12 71 TYR A O 1
ATOM 571 N N . VAL A 1 72 ? -4.684 -15.961 12.031 1 91.69 72 VAL A N 1
ATOM 572 C CA . VAL A 1 72 ? -4.137 -17.297 12.188 1 91.69 72 VAL A CA 1
ATOM 573 C C . VAL A 1 72 ? -5.266 -18.297 12.461 1 91.69 72 VAL A C 1
ATOM 575 O O . VAL A 1 72 ? -5.816 -18.328 13.562 1 91.69 72 VAL A O 1
ATOM 578 N N . PRO A 1 73 ? -5.469 -19.109 11.43 1 87.62 73 PRO A N 1
ATOM 579 C CA . PRO A 1 73 ? -6.504 -20.109 11.672 1 87.62 73 PRO A CA 1
ATOM 580 C C . PRO A 1 73 ? -6.07 -21.172 12.672 1 87.62 73 PRO A C 1
ATOM 582 O O . PRO A 1 73 ? -4.883 -21.5 12.766 1 87.62 73 PRO A O 1
ATOM 585 N N . PRO A 1 74 ? -7.082 -21.734 13.438 1 87.56 74 PRO A N 1
ATOM 586 C CA . PRO A 1 74 ? -6.746 -22.75 14.43 1 87.56 74 PRO A CA 1
ATOM 587 C C . PRO A 1 74 ? -6.133 -24 13.805 1 87.56 74 PRO A C 1
ATOM 589 O O . PRO A 1 74 ? -5.273 -24.641 14.414 1 87.56 74 PRO A O 1
ATOM 592 N N . ASN A 1 75 ? -6.449 -24.422 12.602 1 89.12 75 ASN A N 1
ATOM 593 C CA . ASN A 1 75 ? -5.922 -25.594 11.922 1 89.12 75 ASN A CA 1
ATOM 594 C C . ASN A 1 75 ? -4.953 -25.219 10.812 1 89.12 75 ASN A C 1
ATOM 596 O O . ASN A 1 75 ? -4.926 -25.859 9.758 1 89.12 75 ASN A O 1
ATOM 600 N N . GLU A 1 76 ? -4.23 -24.266 11.117 1 93.88 76 GLU A N 1
ATOM 601 C CA . GLU A 1 76 ? -3.299 -23.781 10.102 1 93.88 76 GLU A CA 1
ATOM 602 C C . GLU A 1 76 ? -2.277 -24.844 9.734 1 93.88 76 GLU A C 1
ATOM 604 O O . GLU A 1 76 ? -1.636 -25.422 10.609 1 93.88 76 GLU A O 1
ATOM 609 N N . THR A 1 77 ? -2.064 -25.156 8.438 1 96.38 77 THR A N 1
ATOM 610 C CA . THR A 1 77 ? -1.052 -26.094 7.965 1 96.38 77 THR A CA 1
ATOM 611 C C . THR A 1 77 ? 0.329 -25.438 7.969 1 96.38 77 THR A C 1
ATOM 613 O O . THR A 1 77 ? 0.447 -24.219 8.094 1 96.38 77 THR A O 1
ATOM 616 N N . THR A 1 78 ? 1.343 -26.266 7.883 1 97 78 THR A N 1
ATOM 617 C CA . THR A 1 78 ? 2.713 -25.766 7.832 1 97 78 THR A CA 1
ATOM 618 C C . THR A 1 78 ? 2.914 -24.859 6.621 1 97 78 THR A C 1
ATOM 620 O O . THR A 1 78 ? 3.568 -23.812 6.723 1 97 78 THR A O 1
ATOM 623 N N . ALA A 1 79 ? 2.344 -25.219 5.531 1 97 79 ALA A N 1
ATOM 624 C CA . ALA A 1 79 ? 2.459 -24.422 4.312 1 97 79 ALA A CA 1
ATOM 625 C C . ALA A 1 79 ? 1.814 -23.047 4.488 1 97 79 ALA A C 1
ATOM 627 O O . ALA A 1 79 ? 2.379 -22.031 4.078 1 97 79 ALA A O 1
ATOM 628 N N . GLU A 1 80 ? 0.702 -23.031 5.113 1 96.81 80 GLU A N 1
ATOM 629 C CA . GLU A 1 80 ? 0.014 -21.766 5.379 1 96.81 80 GLU A CA 1
ATOM 630 C C . GLU A 1 80 ? 0.825 -20.891 6.324 1 96.81 80 GLU A C 1
ATOM 632 O O . GLU A 1 80 ? 0.922 -19.672 6.121 1 96.81 80 GLU A O 1
ATOM 637 N N . LYS A 1 81 ? 1.35 -21.484 7.297 1 97.56 81 LYS A N 1
ATOM 638 C CA . LYS A 1 81 ? 2.158 -20.766 8.273 1 97.56 81 LYS A CA 1
ATOM 639 C C . LYS A 1 81 ? 3.396 -20.156 7.617 1 97.56 81 LYS A C 1
ATOM 641 O O . LYS A 1 81 ? 3.707 -18.984 7.836 1 97.56 81 LYS A O 1
ATOM 646 N N . MET A 1 82 ? 4.113 -20.969 6.875 1 97.75 82 MET A N 1
ATOM 647 C CA . MET A 1 82 ? 5.332 -20.484 6.219 1 97.75 82 MET A CA 1
ATOM 648 C C . MET A 1 82 ? 5.027 -19.344 5.258 1 97.75 82 MET A C 1
ATOM 650 O O . MET A 1 82 ? 5.789 -18.391 5.172 1 97.75 82 MET A O 1
ATOM 654 N N . PHE A 1 83 ? 3.953 -19.5 4.602 1 97.31 83 PHE A N 1
ATOM 655 C CA . PHE A 1 83 ? 3.566 -18.438 3.672 1 97.31 83 PHE A CA 1
ATOM 656 C C . PHE A 1 83 ? 3.193 -17.172 4.422 1 97.31 83 PHE A C 1
ATOM 658 O O . PHE A 1 83 ? 3.568 -16.062 4.012 1 97.31 83 PHE A O 1
ATOM 665 N N . ARG A 1 84 ? 2.418 -17.281 5.477 1 96.94 84 ARG A N 1
ATOM 666 C CA . ARG A 1 84 ? 2.043 -16.141 6.309 1 96.94 84 ARG A CA 1
ATOM 667 C C . ARG A 1 84 ? 3.277 -15.414 6.84 1 96.94 84 ARG A C 1
ATOM 669 O O . ARG A 1 84 ? 3.35 -14.188 6.797 1 96.94 84 ARG A O 1
ATOM 676 N N . LEU A 1 85 ? 4.203 -16.188 7.262 1 97.56 85 LEU A N 1
ATOM 677 C CA . LEU A 1 85 ? 5.422 -15.609 7.82 1 97.56 85 LEU A CA 1
ATOM 678 C C . LEU A 1 85 ? 6.242 -14.914 6.738 1 97.56 85 LEU A C 1
ATOM 680 O O . LEU A 1 85 ? 6.828 -13.852 6.98 1 97.56 85 LEU A O 1
ATOM 684 N N . ARG A 1 86 ? 6.277 -15.492 5.605 1 97.56 86 ARG A N 1
ATOM 685 C CA . ARG A 1 86 ? 6.992 -14.875 4.496 1 97.56 86 ARG A CA 1
ATOM 686 C C . ARG A 1 86 ? 6.34 -13.555 4.09 1 97.56 86 ARG A C 1
ATOM 688 O O . ARG A 1 86 ? 7.031 -12.578 3.814 1 97.56 86 ARG A O 1
ATOM 695 N N . ARG A 1 87 ? 5.07 -13.555 4.023 1 96.81 87 ARG A N 1
ATOM 696 C CA . ARG A 1 87 ? 4.344 -12.32 3.723 1 96.81 87 ARG A CA 1
ATOM 697 C C . ARG A 1 87 ? 4.648 -11.242 4.754 1 96.81 87 ARG A C 1
ATOM 699 O O . ARG A 1 87 ? 4.867 -10.078 4.395 1 96.81 87 ARG A O 1
ATOM 706 N N . ALA A 1 88 ? 4.656 -11.633 5.961 1 96.38 88 ALA A N 1
ATOM 707 C CA . ALA A 1 88 ? 4.953 -10.688 7.035 1 96.38 88 ALA A CA 1
ATOM 708 C C . ALA A 1 88 ? 6.355 -10.109 6.883 1 96.38 88 ALA A C 1
ATOM 710 O O . ALA A 1 88 ? 6.559 -8.906 7.082 1 96.38 88 ALA A O 1
ATOM 711 N N . GLU A 1 89 ? 7.25 -10.977 6.531 1 97.56 89 GLU A N 1
ATOM 712 C CA . GLU A 1 89 ? 8.633 -10.555 6.328 1 97.56 89 GLU A CA 1
ATOM 713 C C . GLU A 1 89 ? 8.734 -9.547 5.188 1 97.56 89 GLU A C 1
ATOM 715 O O . GLU A 1 89 ? 9.422 -8.531 5.316 1 97.56 89 GLU A O 1
ATOM 720 N N . VAL A 1 90 ? 8.094 -9.82 4.164 1 97 90 VAL A N 1
ATOM 721 C CA . VAL A 1 90 ? 8.156 -8.961 2.986 1 97 90 VAL A CA 1
ATOM 722 C C . VAL A 1 90 ? 7.488 -7.621 3.293 1 97 90 VAL A C 1
ATOM 724 O O . VAL A 1 90 ? 7.988 -6.566 2.898 1 97 90 VAL A O 1
ATOM 727 N N . LEU A 1 91 ? 6.391 -7.617 3.977 1 95.38 91 LEU A N 1
ATOM 728 C CA . LEU A 1 91 ? 5.695 -6.391 4.332 1 95.38 91 LEU A CA 1
ATOM 729 C C . LEU A 1 91 ? 6.535 -5.543 5.281 1 95.38 91 LEU A C 1
ATOM 731 O O . LEU A 1 91 ? 6.535 -4.312 5.191 1 95.38 91 LEU A O 1
ATOM 735 N N . GLU A 1 92 ? 7.172 -6.223 6.172 1 96.88 92 GLU A N 1
ATOM 736 C CA . GLU A 1 92 ? 8.07 -5.508 7.078 1 96.88 92 GLU A CA 1
ATOM 737 C C . GLU A 1 92 ? 9.219 -4.863 6.316 1 96.88 92 GLU A C 1
ATOM 739 O O . GLU A 1 92 ? 9.602 -3.725 6.605 1 96.88 92 GLU A O 1
ATOM 744 N N . TRP A 1 93 ? 9.812 -5.652 5.457 1 97.5 93 TRP A N 1
ATOM 745 C CA . TRP A 1 93 ? 10.867 -5.121 4.602 1 97.5 93 TRP A CA 1
ATOM 746 C C . TRP A 1 93 ? 10.383 -3.898 3.83 1 97.5 93 TRP A C 1
ATOM 748 O O . TRP A 1 93 ? 11.078 -2.883 3.756 1 97.5 93 TRP A O 1
ATOM 758 N N . ASN A 1 94 ? 9.195 -4.012 3.244 1 95.75 94 ASN A N 1
ATOM 759 C CA . ASN A 1 94 ? 8.586 -2.912 2.502 1 95.75 94 ASN A CA 1
ATOM 760 C C . ASN A 1 94 ? 8.375 -1.686 3.385 1 95.75 94 ASN A C 1
ATOM 762 O O . ASN A 1 94 ? 8.711 -0.566 2.99 1 95.75 94 ASN A O 1
ATOM 766 N N . GLN A 1 95 ? 7.891 -1.893 4.523 1 95.31 95 GLN A N 1
ATOM 767 C CA . GLN A 1 95 ? 7.645 -0.808 5.469 1 95.31 95 GLN A CA 1
ATOM 768 C C . GLN A 1 95 ? 8.945 -0.131 5.883 1 95.31 95 GLN A C 1
ATOM 770 O O . GLN A 1 95 ? 9.016 1.098 5.961 1 95.31 95 GLN A O 1
ATOM 775 N N . SER A 1 96 ? 9.883 -0.927 6.129 1 97.06 96 SER A N 1
ATOM 776 C CA . SER A 1 96 ? 11.172 -0.394 6.559 1 97.06 96 SER A CA 1
ATOM 777 C C . SER A 1 96 ? 11.805 0.464 5.469 1 97.06 96 SER A C 1
ATOM 779 O O . SER A 1 96 ? 12.375 1.519 5.754 1 97.06 96 SER A O 1
ATOM 781 N N . PHE A 1 97 ? 11.781 0.005 4.266 1 96.69 97 PHE A N 1
ATOM 782 C CA . PHE A 1 97 ? 12.344 0.772 3.162 1 96.69 97 PHE A CA 1
ATOM 783 C C . PHE A 1 97 ? 11.688 2.146 3.07 1 96.69 97 PHE A C 1
ATOM 785 O O . PHE A 1 97 ? 12.383 3.166 3.031 1 96.69 97 PHE A O 1
ATOM 792 N N . TRP A 1 98 ? 10.375 2.146 3.074 1 94.62 98 TRP A N 1
ATOM 793 C CA . TRP A 1 98 ? 9.664 3.402 2.852 1 94.62 98 TRP A CA 1
ATOM 794 C C . TRP A 1 98 ? 9.773 4.312 4.07 1 94.62 98 TRP A C 1
ATOM 796 O O . TRP A 1 98 ? 9.797 5.535 3.939 1 94.62 98 TRP A O 1
ATOM 806 N N . ALA A 1 99 ? 9.789 3.723 5.285 1 95.56 99 ALA A N 1
ATOM 807 C CA . ALA A 1 99 ? 10.031 4.527 6.477 1 95.56 99 ALA A CA 1
ATOM 808 C C . ALA A 1 99 ? 11.367 5.258 6.383 1 95.56 99 ALA A C 1
ATOM 810 O O . ALA A 1 99 ? 11.453 6.453 6.668 1 95.56 99 ALA A O 1
ATOM 811 N N . HIS A 1 100 ? 12.359 4.461 5.957 1 97.06 100 HIS A N 1
ATOM 812 C CA . HIS A 1 100 ? 13.688 5.047 5.809 1 97.06 100 HIS A CA 1
ATOM 813 C C . HIS A 1 100 ? 13.703 6.102 4.707 1 97.06 100 HIS A C 1
ATOM 815 O O . HIS A 1 100 ? 14.234 7.195 4.898 1 97.06 100 HIS A O 1
ATOM 821 N N . HIS A 1 101 ? 13.148 5.75 3.594 1 93.69 101 HIS A N 1
ATOM 822 C CA . HIS A 1 101 ? 13.094 6.656 2.453 1 93.69 101 HIS A CA 1
ATOM 823 C C . HIS A 1 101 ? 12.398 7.961 2.82 1 93.69 101 HIS A C 1
ATOM 825 O O . HIS A 1 101 ? 12.906 9.047 2.523 1 93.69 101 HIS A O 1
ATOM 831 N N . ASN A 1 102 ? 11.273 7.844 3.43 1 91.38 102 ASN A N 1
ATOM 832 C CA . ASN A 1 102 ? 10.492 9.023 3.787 1 91.38 102 ASN A CA 1
ATOM 833 C C . ASN A 1 102 ? 11.195 9.859 4.848 1 91.38 102 ASN A C 1
ATOM 835 O O . ASN A 1 102 ? 11.164 11.094 4.793 1 91.38 102 ASN A O 1
ATOM 839 N N . SER A 1 103 ? 11.75 9.227 5.816 1 95.94 103 SER A N 1
ATOM 840 C CA . SER A 1 103 ? 12.516 9.953 6.828 1 95.94 103 SER A CA 1
ATOM 841 C C . SER A 1 103 ? 13.664 10.734 6.203 1 95.94 103 SER A C 1
ATOM 843 O O . SER A 1 103 ? 13.898 11.891 6.559 1 95.94 103 SER A O 1
ATOM 845 N N . LYS A 1 104 ? 14.406 10.086 5.293 1 96.38 104 LYS A N 1
ATOM 846 C CA . LYS A 1 104 ? 15.484 10.758 4.566 1 96.38 104 LYS A CA 1
ATOM 847 C C . LYS A 1 104 ? 14.953 11.945 3.766 1 96.38 104 LYS A C 1
ATOM 849 O O . LYS A 1 104 ? 15.57 13.008 3.738 1 96.38 104 LYS A O 1
ATOM 854 N N . PHE A 1 105 ? 13.867 11.789 3.078 1 93.31 105 PHE A N 1
ATOM 855 C CA . PHE A 1 105 ? 13.242 12.836 2.279 1 93.31 105 PHE A CA 1
ATOM 856 C C . PHE A 1 105 ? 12.961 14.07 3.127 1 93.31 105 PHE A C 1
ATOM 858 O O . PHE A 1 105 ? 13.352 15.18 2.76 1 93.31 105 PHE A O 1
ATOM 865 N N . PHE A 1 106 ? 12.344 13.906 4.25 1 92.06 106 PHE A N 1
ATOM 866 C CA . PHE A 1 106 ? 11.953 15.055 5.066 1 92.06 106 PHE A CA 1
ATOM 867 C C . PHE A 1 106 ? 13.18 15.695 5.711 1 92.06 106 PHE A C 1
ATOM 869 O O . PHE A 1 106 ? 13.242 16.922 5.859 1 92.06 106 PHE A O 1
ATOM 876 N N . LYS A 1 107 ? 14.039 14.883 6.098 1 95.38 107 LYS A N 1
ATOM 877 C CA . LYS A 1 107 ? 15.281 15.422 6.648 1 95.38 107 LYS A CA 1
ATOM 878 C C . LYS A 1 107 ? 15.992 16.312 5.629 1 95.38 107 LYS A C 1
ATOM 880 O O . LYS A 1 107 ? 16.391 17.438 5.945 1 95.38 107 LYS A O 1
ATOM 885 N N . GLU A 1 108 ? 16.172 15.797 4.414 1 94.25 108 GLU A N 1
ATOM 886 C CA . GLU A 1 108 ? 16.844 16.547 3.363 1 94.25 108 GLU A CA 1
ATOM 887 C C . GLU A 1 108 ? 16.016 17.766 2.936 1 94.25 108 GLU A C 1
ATOM 889 O O . GLU A 1 108 ? 16.578 18.797 2.561 1 94.25 108 GLU A O 1
ATOM 894 N N . LYS A 1 109 ? 14.781 17.578 2.963 1 91.81 109 LYS A N 1
ATOM 895 C CA . LYS A 1 109 ? 13.914 18.703 2.652 1 91.81 109 LYS A CA 1
ATOM 896 C C . LYS A 1 109 ? 14.102 19.844 3.66 1 91.81 109 LYS A C 1
ATOM 898 O O . LYS A 1 109 ? 14.219 21 3.279 1 91.81 109 LYS A O 1
ATOM 903 N N . ASP A 1 110 ? 14.156 19.5 4.898 1 89.81 110 ASP A N 1
ATOM 904 C CA . ASP A 1 110 ? 14.352 20.484 5.957 1 89.81 110 ASP A CA 1
ATOM 905 C C . ASP A 1 110 ? 15.711 21.172 5.82 1 89.81 110 ASP A C 1
ATOM 907 O O . ASP A 1 110 ? 15.82 22.391 6.004 1 89.81 110 ASP A O 1
ATOM 911 N N . GLN A 1 111 ? 16.656 20.406 5.547 1 91.12 111 GLN A N 1
ATOM 912 C CA . GLN A 1 111 ? 17.984 20.969 5.336 1 91.12 111 GLN A CA 1
ATOM 913 C C . GLN A 1 111 ? 17.984 21.922 4.145 1 91.12 111 GLN A C 1
ATOM 915 O O . GLN A 1 111 ? 18.641 22.969 4.188 1 91.12 111 GLN A O 1
ATOM 920 N N . TYR A 1 112 ? 17.312 21.547 3.109 1 89.38 112 TYR A N 1
ATOM 921 C CA . TYR A 1 112 ? 17.219 22.375 1.917 1 89.38 112 TYR A CA 1
ATOM 922 C C . TYR A 1 112 ? 16.5 23.688 2.229 1 89.38 112 TYR A C 1
ATOM 924 O O . TYR A 1 112 ? 16.922 24.75 1.758 1 89.38 112 TYR A O 1
ATOM 932 N N . ILE A 1 113 ? 15.445 23.609 3.012 1 87.06 113 ILE A N 1
ATOM 933 C CA . ILE A 1 113 ? 14.68 24.781 3.406 1 87.06 113 ILE A CA 1
ATOM 934 C C . ILE A 1 113 ? 15.547 25.703 4.254 1 87.06 113 ILE A C 1
ATOM 936 O O . ILE A 1 113 ? 15.547 26.922 4.051 1 87.06 113 ILE A O 1
ATOM 940 N N . GLN A 1 114 ? 16.281 25.203 5.09 1 85.94 114 GLN A N 1
ATOM 941 C CA . GLN A 1 114 ? 17.156 25.984 5.965 1 85.94 114 GLN A CA 1
ATOM 942 C C . GLN A 1 114 ? 18.266 26.672 5.172 1 85.94 114 GLN A C 1
ATOM 944 O O . GLN A 1 114 ? 18.656 27.781 5.496 1 85.94 114 GLN A O 1
ATOM 949 N N . SER A 1 115 ? 18.719 25.953 4.219 1 84.44 115 SER A N 1
ATOM 950 C CA . SER A 1 115 ? 19.828 26.484 3.43 1 84.44 115 SER A CA 1
ATOM 951 C C . SER A 1 115 ? 19.359 27.562 2.463 1 84.44 115 SER A C 1
ATOM 953 O O . SER A 1 115 ? 20.141 28.406 2.031 1 84.44 115 SER A O 1
ATOM 955 N N . HIS A 1 116 ? 18.141 27.531 2.002 1 79.56 116 HIS A N 1
ATOM 956 C CA . HIS A 1 116 ? 17.672 28.469 0.986 1 79.56 116 HIS A CA 1
ATOM 957 C C . HIS A 1 116 ? 16.828 29.578 1.604 1 79.56 116 HIS A C 1
ATOM 959 O O . HIS A 1 116 ? 16.531 30.578 0.946 1 79.56 116 HIS A O 1
ATOM 965 N N . GLN A 1 117 ? 16.875 29.797 2.912 1 65.19 117 GLN A N 1
ATOM 966 C CA . GLN A 1 117 ? 16.406 30.859 3.793 1 65.19 117 GLN A CA 1
ATOM 967 C C . GLN A 1 117 ? 15.32 31.688 3.121 1 65.19 117 GLN A C 1
ATOM 969 O O . GLN A 1 117 ? 15.266 32.906 3.297 1 65.19 117 GLN A O 1
ATOM 974 N N . SER A 1 118 ? 14.664 31.234 1.995 1 61.09 118 SER A N 1
ATOM 975 C CA . SER A 1 118 ? 13.648 32.188 1.571 1 61.09 118 SER A CA 1
ATOM 976 C C . SER A 1 118 ? 12.539 32.312 2.607 1 61.09 118 SER A C 1
ATOM 978 O O . SER A 1 118 ? 12.094 31.297 3.17 1 61.09 118 SER A O 1
ATOM 980 N N . LYS A 1 119 ? 12.594 33.406 3.428 1 60.09 119 LYS A N 1
ATOM 981 C CA . LYS A 1 119 ? 11.617 33.656 4.484 1 60.09 119 LYS A CA 1
ATOM 982 C C . LYS A 1 119 ? 10.234 33.938 3.902 1 60.09 119 LYS A C 1
ATOM 984 O O . LYS A 1 119 ? 10.102 34.625 2.9 1 60.09 119 LYS A O 1
ATOM 989 N N . ASP A 1 120 ? 9.406 33.031 4.207 1 59 120 ASP A N 1
ATOM 990 C CA . ASP A 1 120 ? 8.031 33.312 3.82 1 59 120 ASP A CA 1
ATOM 991 C C . ASP A 1 120 ? 7.516 34.562 4.531 1 59 120 ASP A C 1
ATOM 993 O O . ASP A 1 120 ? 8.203 35.125 5.379 1 59 120 ASP A O 1
ATOM 997 N N . VAL A 1 121 ? 6.355 35.156 4.07 1 56.66 121 VAL A N 1
ATOM 998 C CA . VAL A 1 121 ? 5.719 36.375 4.578 1 56.66 121 VAL A CA 1
ATOM 999 C C . VAL A 1 121 ? 5.699 36.344 6.105 1 56.66 121 VAL A C 1
ATOM 1001 O O . VAL A 1 121 ? 5.91 37.375 6.754 1 56.66 121 VAL A O 1
ATOM 1004 N N . ASP A 1 122 ? 5.555 35.25 6.656 1 56.56 122 ASP A N 1
ATOM 1005 C CA . ASP A 1 122 ? 5.414 35.156 8.102 1 56.56 122 ASP A CA 1
ATOM 1006 C C . ASP A 1 122 ? 6.766 34.906 8.773 1 56.56 122 ASP A C 1
ATOM 1008 O O . ASP A 1 122 ? 6.832 34.688 9.984 1 56.56 122 ASP A O 1
ATOM 1012 N N . GLY A 1 123 ? 7.844 34.938 7.949 1 62.09 123 GLY A N 1
ATOM 1013 C CA . GLY A 1 123 ? 9.188 34.812 8.492 1 62.09 123 GLY A CA 1
ATOM 1014 C C . GLY A 1 123 ? 9.656 33.375 8.625 1 62.09 123 GLY A C 1
ATOM 1015 O O . GLY A 1 123 ? 10.734 33.125 9.148 1 62.09 123 GLY A O 1
ATOM 1016 N N . LYS A 1 124 ? 8.711 32.5 8.289 1 65.06 124 LYS A N 1
ATOM 1017 C CA . LYS A 1 124 ? 9.109 31.094 8.352 1 65.06 124 LYS A CA 1
ATOM 1018 C C . LYS A 1 124 ? 9.773 30.641 7.051 1 65.06 124 LYS A C 1
ATOM 1020 O O . LYS A 1 124 ? 9.359 31.062 5.965 1 65.06 124 LYS A O 1
ATOM 1025 N N . PRO A 1 125 ? 10.898 30.047 7.227 1 65.06 125 PRO A N 1
ATOM 1026 C CA . PRO A 1 125 ? 11.57 29.578 6.012 1 65.06 125 PRO A CA 1
ATOM 1027 C C . PRO A 1 125 ? 10.688 28.672 5.16 1 65.06 125 PRO A C 1
ATOM 1029 O O . PRO A 1 125 ? 10.047 27.75 5.688 1 65.06 125 PRO A O 1
ATOM 1032 N N . SER A 1 126 ? 10.25 29.109 4.043 1 73.56 126 SER A N 1
ATOM 1033 C CA . SER A 1 126 ? 9.461 28.312 3.111 1 73.56 126 SER A CA 1
ATOM 1034 C C . SER A 1 126 ? 10.078 28.312 1.72 1 73.56 126 SER A C 1
ATOM 1036 O O . SER A 1 126 ? 10.914 29.156 1.405 1 73.56 126 SER A O 1
ATOM 1038 N N . LEU A 1 127 ? 9.953 27.203 1.052 1 76 127 LEU A N 1
ATOM 1039 C CA . LEU A 1 127 ? 10.453 27.062 -0.311 1 76 127 LEU A CA 1
ATOM 1040 C C . LEU A 1 127 ? 9.398 27.5 -1.326 1 76 127 LEU A C 1
ATOM 1042 O O . LEU A 1 127 ? 8.211 27.219 -1.148 1 76 127 LEU A O 1
ATOM 1046 N N . SER A 1 128 ? 9.898 28.281 -2.205 1 77.25 128 SER A N 1
ATOM 1047 C CA . SER A 1 128 ? 9.039 28.547 -3.355 1 77.25 128 SER A CA 1
ATOM 1048 C C . SER A 1 128 ? 8.75 27.266 -4.137 1 77.25 128 SER A C 1
ATOM 1050 O O . SER A 1 128 ? 9.492 26.281 -4.023 1 77.25 128 SER A O 1
ATOM 1052 N N . PRO A 1 129 ? 7.574 27.188 -4.801 1 76.94 129 PRO A N 1
ATOM 1053 C CA . PRO A 1 129 ? 7.273 26.031 -5.641 1 76.94 129 PRO A CA 1
ATOM 1054 C C . PRO A 1 129 ? 8.422 25.672 -6.586 1 76.94 129 PRO A C 1
ATOM 1056 O O . PRO A 1 129 ? 8.648 24.484 -6.871 1 76.94 129 PRO A O 1
ATOM 1059 N N . GLU A 1 130 ? 9.062 26.641 -7.09 1 81.69 130 GLU A N 1
ATOM 1060 C CA . GLU A 1 130 ? 10.188 26.391 -7.996 1 81.69 130 GLU A CA 1
ATOM 1061 C C . GLU A 1 130 ? 11.352 25.734 -7.262 1 81.69 130 GLU A C 1
ATOM 1063 O O . GLU A 1 130 ? 11.969 24.797 -7.777 1 81.69 130 GLU A O 1
ATOM 1068 N N . GLU A 1 131 ? 11.617 26.25 -6.164 1 83.12 131 GLU A N 1
ATOM 1069 C CA . GLU A 1 131 ? 12.703 25.688 -5.375 1 83.12 131 GLU A CA 1
ATOM 1070 C C . GLU A 1 131 ? 12.375 24.266 -4.934 1 83.12 131 GLU A C 1
ATOM 1072 O O . GLU A 1 131 ? 13.25 23.391 -4.895 1 83.12 131 GLU A O 1
ATOM 1077 N N . LEU A 1 132 ? 11.156 24.094 -4.594 1 83.81 132 LEU A N 1
ATOM 1078 C CA . LEU A 1 132 ? 10.703 22.766 -4.199 1 83.81 132 LEU A CA 1
ATOM 1079 C C . LEU A 1 132 ? 10.844 21.781 -5.355 1 83.81 132 LEU A C 1
ATOM 1081 O O . LEU A 1 132 ? 11.227 20.625 -5.152 1 83.81 132 LEU A O 1
ATOM 1085 N N . SER A 1 133 ? 10.539 22.25 -6.562 1 83.94 133 SER A N 1
ATOM 1086 C CA . SER A 1 133 ? 10.688 21.406 -7.746 1 83.94 133 SER A CA 1
ATOM 1087 C C . SER A 1 133 ? 12.141 21 -7.949 1 83.94 133 SER A C 1
ATOM 1089 O O . SER A 1 133 ? 12.422 19.859 -8.328 1 83.94 133 SER A O 1
ATOM 1091 N N . VAL A 1 134 ? 13.047 21.906 -7.715 1 86.56 134 VAL A N 1
ATOM 1092 C CA . VAL A 1 134 ? 14.469 21.609 -7.855 1 86.56 134 VAL A CA 1
ATOM 1093 C C . VAL A 1 134 ? 14.891 20.594 -6.809 1 86.56 134 VAL A C 1
ATOM 1095 O O . VAL A 1 134 ? 15.625 19.641 -7.113 1 86.56 134 VAL A O 1
ATOM 1098 N N . PHE A 1 135 ? 14.445 20.812 -5.621 1 88.88 135 PHE A N 1
ATOM 1099 C CA . PHE A 1 135 ? 14.758 19.875 -4.551 1 88.88 135 PHE A CA 1
ATOM 1100 C C . PHE A 1 135 ? 14.281 18.469 -4.898 1 88.88 135 PHE A C 1
ATOM 1102 O O . PHE A 1 135 ? 15.023 17.5 -4.754 1 88.88 135 PHE A O 1
ATOM 1109 N N . TYR A 1 136 ? 13.062 18.391 -5.285 1 85.44 136 TYR A N 1
ATOM 1110 C CA . TYR A 1 136 ? 12.453 17.094 -5.57 1 85.44 136 TYR A CA 1
ATOM 1111 C C . TYR A 1 136 ? 13.227 16.359 -6.66 1 85.44 136 TYR A C 1
ATOM 1113 O O . TYR A 1 136 ? 13.562 15.18 -6.504 1 85.44 136 TYR A O 1
ATOM 1121 N N . ARG A 1 137 ? 13.469 17.031 -7.668 1 84.88 137 ARG A N 1
ATOM 1122 C CA . ARG A 1 137 ? 14.211 16.438 -8.773 1 84.88 137 ARG A CA 1
ATOM 1123 C C . ARG A 1 137 ? 15.578 15.938 -8.312 1 84.88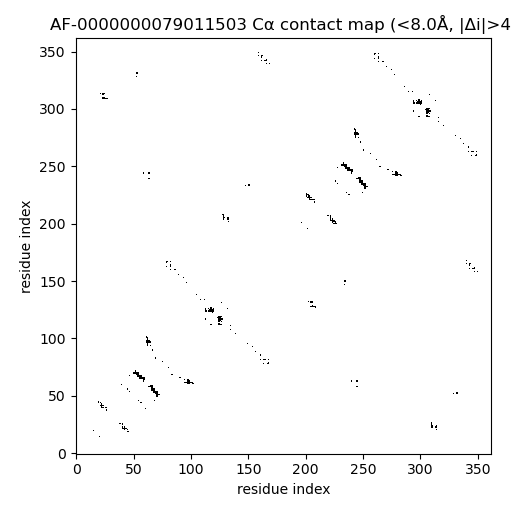 137 ARG A C 1
ATOM 1125 O O . ARG A 1 137 ? 15.992 14.836 -8.672 1 84.88 137 ARG A O 1
ATOM 1132 N N . SER A 1 138 ? 16.203 16.75 -7.551 1 90.12 138 SER A N 1
ATOM 1133 C CA . SER A 1 138 ? 17.516 16.375 -7.035 1 90.12 138 SER A CA 1
ATOM 1134 C C . SER A 1 138 ? 17.422 15.156 -6.129 1 90.12 138 SER A C 1
ATOM 1136 O O . SER A 1 138 ? 18.25 14.242 -6.215 1 90.12 138 SER A O 1
ATOM 1138 N N . PHE A 1 139 ? 16.422 15.141 -5.344 1 90.38 139 PHE A N 1
ATOM 1139 C CA . PHE A 1 139 ? 16.234 14.031 -4.418 1 90.38 139 PHE A CA 1
ATOM 1140 C C . PHE A 1 139 ? 16 12.727 -5.176 1 90.38 139 PHE A C 1
ATOM 1142 O O . PHE A 1 139 ? 16.594 11.703 -4.855 1 90.38 139 PHE A O 1
ATOM 1149 N N . LEU A 1 140 ? 15.125 12.742 -6.164 1 85.12 140 LEU A N 1
ATOM 1150 C CA . LEU A 1 140 ? 14.812 11.555 -6.953 1 85.12 140 LEU A CA 1
ATOM 1151 C C . LEU A 1 140 ? 16.047 11.047 -7.688 1 85.12 140 LEU A C 1
ATOM 1153 O O . LEU A 1 140 ? 16.297 9.844 -7.734 1 85.12 140 LEU A O 1
ATOM 1157 N N . ASN A 1 141 ? 16.766 11.984 -8.188 1 88.44 141 ASN A N 1
ATOM 1158 C CA . ASN A 1 141 ? 17.969 11.625 -8.914 1 88.44 141 ASN A CA 1
ATOM 1159 C C . ASN A 1 141 ? 19.016 10.992 -7.992 1 88.44 141 ASN A C 1
ATOM 1161 O O . ASN A 1 141 ? 19.672 10.016 -8.367 1 88.44 141 ASN A O 1
ATOM 1165 N N . GLU A 1 142 ? 19.141 11.555 -6.852 1 93.5 142 GLU A N 1
ATOM 1166 C CA . GLU A 1 142 ? 20.125 11.039 -5.906 1 93.5 142 GLU A CA 1
ATOM 1167 C C . GLU A 1 142 ? 19.719 9.656 -5.391 1 93.5 142 GLU A C 1
ATOM 1169 O O . GLU A 1 142 ? 20.578 8.859 -5.02 1 93.5 142 GLU A O 1
ATOM 1174 N N . ASN A 1 143 ? 18.422 9.398 -5.414 1 90.31 143 ASN A N 1
ATOM 1175 C CA . ASN A 1 143 ? 17.953 8.148 -4.844 1 90.31 143 ASN A CA 1
ATOM 1176 C C . ASN A 1 143 ? 17.531 7.164 -5.934 1 90.31 143 ASN A C 1
ATOM 1178 O O . ASN A 1 143 ? 16.859 6.168 -5.648 1 90.31 143 ASN A O 1
ATOM 1182 N N . ARG A 1 144 ? 17.953 7.402 -7.086 1 85.12 144 ARG A N 1
ATOM 1183 C CA . ARG A 1 144 ? 17.562 6.586 -8.227 1 85.12 144 ARG A CA 1
ATOM 1184 C C . ARG A 1 144 ? 18.016 5.145 -8.055 1 85.12 144 ARG A C 1
ATOM 1186 O O . ARG A 1 144 ? 17.25 4.211 -8.266 1 85.12 144 ARG A O 1
ATOM 1193 N N . VAL A 1 145 ? 19.297 5.004 -7.656 1 89.12 145 VAL A N 1
ATOM 1194 C CA . VAL A 1 145 ? 19.859 3.664 -7.516 1 89.12 145 VAL A CA 1
ATOM 1195 C C . VAL A 1 145 ? 19.125 2.906 -6.414 1 89.12 145 VAL A C 1
ATOM 1197 O O . VAL A 1 145 ? 18.812 1.723 -6.562 1 89.12 145 VAL A O 1
ATOM 1200 N N . ALA A 1 146 ? 18.781 3.576 -5.336 1 91.06 146 ALA A N 1
ATOM 1201 C CA . ALA A 1 146 ? 18.047 2.957 -4.242 1 91.06 146 ALA A CA 1
ATOM 1202 C C . ALA A 1 146 ? 16.672 2.488 -4.715 1 91.06 146 ALA A C 1
ATOM 1204 O O . ALA A 1 146 ? 16.219 1.4 -4.348 1 91.06 146 ALA A O 1
ATOM 1205 N N . HIS A 1 147 ? 16 3.252 -5.57 1 87.31 147 HIS A N 1
ATOM 1206 C CA . HIS A 1 147 ? 14.688 2.906 -6.098 1 87.31 147 HIS A CA 1
ATOM 1207 C C . HIS A 1 147 ? 14.766 1.705 -7.031 1 87.31 147 HIS A C 1
ATOM 1209 O O . HIS A 1 147 ? 13.906 0.819 -6.988 1 87.31 147 HIS A O 1
ATOM 1215 N N . LEU A 1 148 ? 15.773 1.702 -7.844 1 85.69 148 LEU A N 1
ATOM 1216 C CA . LEU A 1 148 ? 15.945 0.571 -8.75 1 85.69 148 LEU A CA 1
ATOM 1217 C C . LEU A 1 148 ? 16.172 -0.719 -7.969 1 85.69 148 LEU A C 1
ATOM 1219 O O . LEU A 1 148 ? 15.594 -1.756 -8.289 1 85.69 148 LEU A O 1
ATOM 1223 N N . ASN A 1 149 ? 17.031 -0.574 -6.969 1 92.75 149 ASN A N 1
ATOM 1224 C CA . ASN A 1 149 ? 17.297 -1.748 -6.141 1 92.75 149 ASN A CA 1
ATOM 1225 C C . ASN A 1 149 ? 16.047 -2.201 -5.402 1 92.75 149 ASN A C 1
ATOM 1227 O O . ASN A 1 149 ? 15.789 -3.4 -5.277 1 92.75 149 ASN A O 1
ATOM 1231 N N . TYR A 1 150 ? 15.312 -1.291 -4.898 1 92.88 150 TYR A N 1
ATOM 1232 C CA . TYR A 1 150 ? 14.047 -1.599 -4.242 1 92.88 150 TYR A CA 1
ATOM 1233 C C . TYR A 1 150 ? 13.117 -2.359 -5.18 1 92.88 150 TYR A C 1
ATOM 1235 O O . TYR A 1 150 ? 12.547 -3.389 -4.805 1 92.88 150 TYR A O 1
ATOM 1243 N N . ASN A 1 151 ? 12.945 -1.839 -6.332 1 86.56 151 ASN A N 1
ATOM 1244 C CA . ASN A 1 151 ? 12.031 -2.453 -7.293 1 86.56 151 ASN A CA 1
ATOM 1245 C C . ASN A 1 151 ? 12.461 -3.875 -7.641 1 86.56 151 ASN A C 1
ATOM 1247 O O . ASN A 1 151 ? 11.625 -4.77 -7.746 1 86.56 151 ASN A O 1
ATOM 1251 N N . LYS A 1 152 ? 13.734 -3.969 -7.852 1 90.44 152 LYS A N 1
ATOM 1252 C CA . LYS A 1 152 ? 14.266 -5.297 -8.148 1 90.44 152 LYS A CA 1
ATOM 1253 C C . LYS A 1 152 ? 13.977 -6.273 -7.016 1 90.44 152 LYS A C 1
ATOM 1255 O O . LYS A 1 152 ? 13.5 -7.387 -7.25 1 90.44 152 LYS A O 1
ATOM 1260 N N . GLU A 1 153 ? 14.281 -5.844 -5.82 1 95.5 153 GLU A N 1
ATOM 1261 C CA . GLU A 1 153 ? 14.062 -6.695 -4.656 1 95.5 153 GLU A CA 1
ATOM 1262 C C . GLU A 1 153 ? 12.578 -6.957 -4.438 1 95.5 153 GLU A C 1
ATOM 1264 O O . GLU A 1 153 ? 12.188 -8.062 -4.07 1 95.5 153 GLU A O 1
ATOM 1269 N N . TRP A 1 154 ? 11.766 -5.93 -4.668 1 92.25 154 TRP A N 1
ATOM 1270 C CA . TRP A 1 154 ? 10.312 -6.066 -4.559 1 92.25 154 TRP A CA 1
ATOM 1271 C C . TRP A 1 154 ? 9.789 -7.121 -5.527 1 92.25 154 TRP A C 1
ATOM 1273 O O . TRP A 1 154 ? 9 -7.984 -5.145 1 92.25 154 TRP A O 1
ATOM 1283 N N . TYR A 1 155 ? 10.297 -7.137 -6.707 1 87.5 155 TYR A N 1
ATOM 1284 C CA . TYR A 1 155 ? 9.891 -8.109 -7.719 1 87.5 155 TYR A CA 1
ATOM 1285 C C . TYR A 1 155 ? 10.359 -9.508 -7.34 1 87.5 155 TYR A C 1
ATOM 1287 O O . TYR A 1 155 ? 9.586 -10.469 -7.426 1 87.5 155 TYR A O 1
ATOM 1295 N N . LYS A 1 156 ? 11.594 -9.562 -6.934 1 94.38 156 LYS A N 1
ATOM 1296 C CA . LYS A 1 156 ? 12.148 -10.852 -6.531 1 94.38 156 LYS A CA 1
ATOM 1297 C C . LYS A 1 156 ? 11.328 -11.477 -5.402 1 94.38 156 LYS A C 1
ATOM 1299 O O . LYS A 1 156 ? 10.984 -12.656 -5.457 1 94.38 156 LYS A O 1
ATOM 1304 N N . LYS A 1 157 ? 11.055 -10.672 -4.461 1 96.06 157 LYS A N 1
ATOM 1305 C CA . LYS A 1 157 ? 10.305 -11.156 -3.305 1 96.06 157 LYS A CA 1
ATOM 1306 C C . LYS A 1 157 ? 8.898 -11.578 -3.705 1 96.06 157 LYS A C 1
ATOM 1308 O O . LYS A 1 157 ? 8.414 -12.625 -3.273 1 96.06 157 LYS A O 1
ATOM 1313 N N . ASN A 1 158 ? 8.258 -10.82 -4.594 1 90.69 158 ASN A N 1
ATOM 1314 C CA . ASN A 1 158 ? 6.906 -11.156 -5.039 1 90.69 158 ASN A CA 1
ATOM 1315 C C . ASN A 1 158 ? 6.891 -12.422 -5.891 1 90.69 158 ASN A C 1
ATOM 1317 O O . ASN A 1 158 ? 5.996 -13.258 -5.75 1 90.69 158 ASN A O 1
ATOM 1321 N N . ILE A 1 159 ? 7.867 -12.609 -6.648 1 90.56 159 ILE A N 1
ATOM 1322 C CA . ILE A 1 159 ? 7.949 -13.797 -7.488 1 90.56 159 ILE A CA 1
ATOM 1323 C C . ILE A 1 159 ? 8.164 -15.031 -6.613 1 90.56 159 ILE A C 1
ATOM 1325 O O . ILE A 1 159 ? 7.551 -16.078 -6.844 1 90.56 159 ILE A O 1
ATOM 1329 N N . SER A 1 160 ? 9.023 -14.867 -5.691 1 94.19 160 SER A N 1
ATOM 1330 C CA . SER A 1 160 ? 9.336 -16 -4.828 1 94.19 160 SER A CA 1
ATOM 1331 C C . SER A 1 160 ? 8.109 -16.453 -4.047 1 94.19 160 SER A C 1
ATOM 1333 O O . SER A 1 160 ? 8.055 -17.594 -3.58 1 94.19 160 SER A O 1
ATOM 1335 N N . MET A 1 161 ? 7.137 -15.633 -3.941 1 95.44 161 MET A N 1
ATOM 1336 C CA . MET A 1 161 ? 5.957 -15.953 -3.145 1 95.44 161 MET A CA 1
ATOM 1337 C C . MET A 1 161 ? 4.84 -16.5 -4.027 1 95.44 161 MET A C 1
ATOM 1339 O O . MET A 1 161 ? 3.814 -16.969 -3.521 1 95.44 161 MET A O 1
ATOM 1343 N N . LEU A 1 162 ? 5.016 -16.516 -5.301 1 93.56 162 LEU A N 1
ATOM 1344 C CA . LEU A 1 162 ? 3.949 -16.906 -6.215 1 93.56 162 LEU A CA 1
ATOM 1345 C C . LEU A 1 162 ? 3.582 -18.375 -6.027 1 93.56 162 LEU A C 1
ATOM 1347 O O . LEU A 1 162 ? 2.4 -18.719 -5.922 1 93.56 162 LEU A O 1
ATOM 1351 N N . TRP A 1 163 ? 4.609 -19.172 -5.895 1 93.44 163 TRP A N 1
ATOM 1352 C CA . TRP A 1 163 ? 4.336 -20.609 -5.777 1 93.44 163 TRP A CA 1
ATOM 1353 C C . TRP A 1 163 ? 3.75 -20.938 -4.41 1 93.44 163 TRP A C 1
ATOM 1355 O O . TRP A 1 163 ? 2.715 -21.594 -4.312 1 93.44 163 TRP A O 1
ATOM 1365 N N . PRO A 1 164 ? 4.371 -20.453 -3.344 1 95.56 164 PRO A N 1
ATOM 1366 C CA . PRO A 1 164 ? 3.744 -20.672 -2.039 1 95.56 164 PRO A CA 1
ATOM 1367 C C . PRO A 1 164 ? 2.314 -20.141 -1.976 1 95.56 164 PRO A C 1
ATOM 1369 O O . PRO A 1 164 ? 1.451 -20.75 -1.34 1 95.56 164 PRO A O 1
ATOM 1372 N N . ALA A 1 165 ? 2.033 -19.062 -2.635 1 96.5 165 ALA A N 1
ATOM 1373 C CA . ALA A 1 165 ? 0.694 -18.484 -2.646 1 96.5 165 ALA A CA 1
ATOM 1374 C C . ALA A 1 165 ? -0.3 -19.406 -3.34 1 96.5 165 ALA A C 1
ATOM 1376 O O . ALA A 1 165 ? -1.41 -19.625 -2.846 1 96.5 165 ALA A O 1
ATOM 1377 N N . LEU A 1 166 ? 0.099 -19.906 -4.441 1 94.31 166 LEU A N 1
ATOM 1378 C CA . LEU A 1 166 ? -0.754 -20.828 -5.184 1 94.31 166 LEU A CA 1
ATOM 1379 C C . LEU A 1 166 ? -1.032 -22.094 -4.371 1 94.31 166 LEU A C 1
ATOM 1381 O O . LEU A 1 166 ? -2.17 -22.562 -4.324 1 94.31 166 LEU A O 1
ATOM 1385 N N . LYS A 1 167 ? 0.015 -22.609 -3.795 1 95.06 167 LYS A N 1
ATOM 1386 C CA . LYS A 1 167 ? -0.119 -23.797 -2.971 1 95.06 167 LYS A CA 1
ATOM 1387 C C . LYS A 1 167 ? -1.133 -23.594 -1.85 1 95.06 167 LYS A C 1
ATOM 1389 O O . LYS A 1 167 ? -2.016 -24.422 -1.637 1 95.06 167 LYS A O 1
ATOM 1394 N N . VAL A 1 168 ? -1.037 -22.484 -1.223 1 95.69 168 VAL A N 1
ATOM 1395 C CA . VAL A 1 168 ? -1.919 -22.188 -0.1 1 95.69 168 VAL A CA 1
ATOM 1396 C C . VAL A 1 168 ? -3.338 -21.938 -0.608 1 95.69 168 VAL A C 1
ATOM 1398 O O . VAL A 1 168 ? -4.312 -22.344 0.034 1 95.69 168 VAL A O 1
ATOM 1401 N N . ALA A 1 169 ? -3.439 -21.234 -1.751 1 94.25 169 ALA A N 1
ATOM 1402 C CA . ALA A 1 169 ? -4.766 -21.016 -2.324 1 94.25 169 ALA A CA 1
ATOM 1403 C C . ALA A 1 169 ? -5.48 -22.344 -2.584 1 94.25 169 ALA A C 1
ATOM 1405 O O . ALA A 1 169 ? -6.676 -22.469 -2.316 1 94.25 169 ALA A O 1
ATOM 1406 N N . VAL A 1 170 ? -4.77 -23.328 -3.031 1 93.69 170 VAL A N 1
ATOM 1407 C CA . VAL A 1 170 ? -5.332 -24.641 -3.322 1 93.69 170 VAL A CA 1
ATOM 1408 C C . VAL A 1 170 ? -5.73 -25.344 -2.02 1 93.69 170 VAL A C 1
ATOM 1410 O O . VAL A 1 170 ? -6.801 -25.938 -1.934 1 93.69 170 VAL A O 1
ATOM 1413 N N . ILE A 1 171 ? -4.902 -25.25 -1.02 1 93.62 171 ILE A N 1
ATOM 1414 C CA . ILE A 1 171 ? -5.184 -25.828 0.287 1 93.62 171 ILE A CA 1
ATOM 1415 C C . ILE A 1 171 ? -6.473 -25.234 0.853 1 93.62 171 ILE A C 1
ATOM 1417 O O . ILE A 1 171 ? -7.336 -25.969 1.342 1 93.62 171 ILE A O 1
ATOM 1421 N N . ARG A 1 172 ? -6.609 -23.984 0.75 1 90.62 172 ARG A N 1
ATOM 1422 C CA . ARG A 1 172 ? -7.777 -23.297 1.294 1 90.62 172 ARG A CA 1
ATOM 1423 C C . ARG A 1 172 ? -9.031 -23.641 0.498 1 90.62 172 ARG A C 1
ATOM 1425 O O . ARG A 1 172 ? -10.117 -23.781 1.067 1 90.62 172 ARG A O 1
ATOM 1432 N N . LEU A 1 173 ? -8.891 -23.828 -0.76 1 89.44 173 LEU A N 1
ATOM 1433 C CA . LEU A 1 173 ? -10.016 -24.203 -1.609 1 89.44 173 LEU A CA 1
ATOM 1434 C C . LEU A 1 173 ? -10.5 -25.609 -1.272 1 89.44 173 LEU A C 1
ATOM 1436 O O . LEU A 1 173 ? -11.703 -25.859 -1.21 1 89.44 173 LEU A O 1
ATOM 1440 N N . ARG A 1 174 ? -9.578 -26.5 -1.096 1 91.81 174 ARG A N 1
ATOM 1441 C CA . ARG A 1 174 ? -9.922 -27.875 -0.75 1 91.81 174 ARG A CA 1
ATOM 1442 C C . ARG A 1 174 ? -10.594 -27.938 0.617 1 91.81 174 ARG A C 1
ATOM 1444 O O . ARG A 1 174 ? -11.523 -28.734 0.818 1 91.81 174 ARG A O 1
ATOM 1451 N N . ARG A 1 175 ? -10.156 -27.156 1.52 1 89.12 175 ARG A N 1
ATOM 1452 C CA . ARG A 1 175 ? -10.75 -27.109 2.854 1 89.12 175 ARG A CA 1
ATOM 1453 C C . ARG A 1 175 ? -12.188 -26.609 2.797 1 89.12 175 ARG A C 1
ATOM 1455 O O . ARG A 1 175 ? -13.055 -27.109 3.504 1 89.12 175 ARG A O 1
ATOM 1462 N N . LYS A 1 176 ? -12.406 -25.625 1.958 1 85.44 176 LYS A N 1
ATOM 1463 C CA . LYS A 1 176 ? -13.758 -25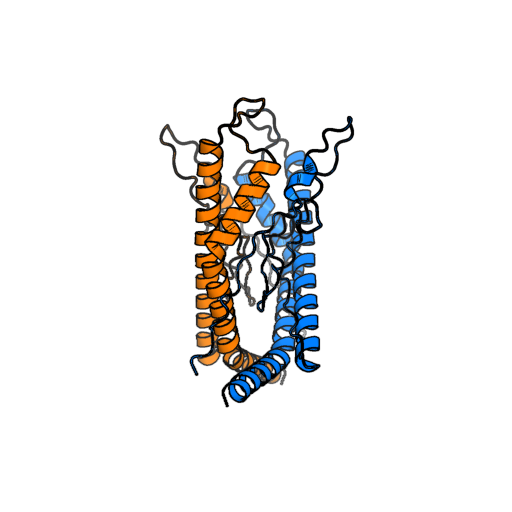.094 1.808 1 85.44 176 LYS A CA 1
ATOM 1464 C C . LYS A 1 176 ? -14.703 -26.141 1.231 1 85.44 176 LYS A C 1
ATOM 1466 O O . LYS A 1 176 ? -15.867 -26.219 1.625 1 85.44 176 LYS A O 1
ATOM 1471 N N . PHE A 1 177 ? -14.211 -26.938 0.337 1 87.62 177 PHE A N 1
ATOM 1472 C CA . PHE A 1 177 ? -15.023 -27.984 -0.29 1 87.62 177 PHE A CA 1
ATOM 1473 C C . PHE A 1 177 ? -15.266 -29.141 0.677 1 87.62 177 PHE A C 1
ATOM 1475 O O . PHE A 1 177 ? -16.328 -29.75 0.664 1 87.62 177 PHE A O 1
ATOM 1482 N N . ARG A 1 178 ? -14.398 -29.469 1.43 1 81.25 178 ARG A N 1
ATOM 1483 C CA . ARG A 1 178 ? -14.562 -30.547 2.4 1 81.25 178 ARG A CA 1
ATOM 1484 C C . ARG A 1 178 ? -15.531 -30.141 3.504 1 81.25 178 ARG A C 1
ATOM 1486 O O . ARG A 1 178 ? -16.281 -30.984 4.02 1 81.25 178 ARG A O 1
ATOM 1493 N N . LYS A 1 179 ? -15.539 -28.938 3.9 1 70.81 179 LYS A N 1
ATOM 1494 C CA . LYS A 1 179 ? -16.484 -28.5 4.914 1 70.81 179 LYS A CA 1
ATOM 1495 C C . LYS A 1 179 ? -17.906 -28.484 4.359 1 70.81 179 LYS A C 1
ATOM 1497 O O . LYS A 1 179 ? -18.875 -28.703 5.102 1 70.81 179 LYS A O 1
ATOM 1502 N N . SER A 1 180 ? -18.047 -28.312 3.078 1 67.44 180 SER A N 1
ATOM 1503 C CA . SER A 1 180 ? -19.359 -28.328 2.447 1 67.44 180 SER A CA 1
ATOM 1504 C C . SER A 1 180 ? -19.844 -29.75 2.176 1 67.44 180 SER A C 1
ATOM 1506 O O . SER A 1 180 ? -21.047 -29.984 2.094 1 67.44 180 SER A O 1
ATOM 1508 N N . SER A 1 181 ? -18.969 -30.641 2.199 1 57 181 SER A N 1
ATOM 1509 C CA . SER A 1 181 ? -19.438 -32 2.033 1 57 181 SER A CA 1
ATOM 1510 C C . SER A 1 181 ? -19.75 -32.656 3.381 1 57 181 SER A C 1
ATOM 1512 O O . SER A 1 181 ? -19.109 -32.344 4.387 1 57 181 SER A O 1
ATOM 1514 N N . MET B 1 1 ? 41.156 -3.738 -32.094 1 19.45 1 MET B N 1
ATOM 1515 C CA . MET B 1 1 ? 39.875 -3.359 -32.656 1 19.45 1 MET B CA 1
ATOM 1516 C C . MET B 1 1 ? 38.812 -3.162 -31.578 1 19.45 1 MET B C 1
ATOM 1518 O O . MET B 1 1 ? 38.219 -4.129 -31.125 1 19.45 1 MET B O 1
ATOM 1522 N N . LEU B 1 2 ? 38.938 -2.359 -30.562 1 18.67 2 LEU B N 1
ATOM 1523 C CA . LEU B 1 2 ? 38.594 -2.152 -29.172 1 18.67 2 LEU B CA 1
ATOM 1524 C C . LEU B 1 2 ? 37.281 -1.392 -29.031 1 18.67 2 LEU B C 1
ATOM 1526 O O . LEU B 1 2 ? 37.156 -0.271 -29.531 1 18.67 2 LEU B O 1
ATOM 1530 N N . LYS B 1 3 ? 36.156 -2.018 -29.25 1 20.5 3 LYS B N 1
ATOM 1531 C CA . LYS B 1 3 ? 34.844 -1.399 -29.438 1 20.5 3 LYS B CA 1
ATOM 1532 C C . LYS B 1 3 ? 34.531 -0.424 -28.312 1 20.5 3 LYS B C 1
ATOM 1534 O O . LYS B 1 3 ? 34.812 -0.704 -27.141 1 20.5 3 LYS B O 1
ATOM 1539 N N . ARG B 1 4 ? 34.531 0.95 -28.562 1 18.86 4 ARG B N 1
ATOM 1540 C CA . ARG B 1 4 ? 34.219 2.201 -27.875 1 18.86 4 ARG B CA 1
ATOM 1541 C C . ARG B 1 4 ? 32.875 2.1 -27.141 1 18.86 4 ARG B C 1
ATOM 1543 O O . ARG B 1 4 ? 31.859 1.713 -27.719 1 18.86 4 ARG B O 1
ATOM 1550 N N . PHE B 1 5 ? 32.844 1.75 -25.891 1 18.58 5 PHE B N 1
ATOM 1551 C CA . PHE B 1 5 ? 31.75 1.674 -24.906 1 18.58 5 PHE B CA 1
ATOM 1552 C C . PHE B 1 5 ? 31.031 3.014 -24.797 1 18.58 5 PHE B C 1
ATOM 1554 O O . PHE B 1 5 ? 31.641 4.016 -24.422 1 18.58 5 PHE B O 1
ATOM 1561 N N . ASN B 1 6 ? 30.312 3.406 -25.844 1 17.73 6 ASN B N 1
ATOM 1562 C CA . ASN B 1 6 ? 29.516 4.633 -25.906 1 17.73 6 ASN B CA 1
ATOM 1563 C C . ASN B 1 6 ? 28.766 4.887 -24.609 1 17.73 6 ASN B C 1
ATOM 1565 O O . ASN B 1 6 ? 27.906 4.09 -24.219 1 17.73 6 ASN B O 1
ATOM 1569 N N . ILE B 1 7 ? 29.328 5.461 -23.656 1 17.89 7 ILE B N 1
ATOM 1570 C CA . ILE B 1 7 ? 28.891 6.066 -22.406 1 17.89 7 ILE B CA 1
ATOM 1571 C C . ILE B 1 7 ? 27.734 7.027 -22.656 1 17.89 7 ILE B C 1
ATOM 1573 O O . ILE B 1 7 ? 27.828 7.906 -23.516 1 17.89 7 ILE B O 1
ATOM 1577 N N . CYS B 1 8 ? 26.578 6.477 -22.531 1 21 8 CYS B N 1
ATOM 1578 C CA . CYS B 1 8 ? 25.359 7.266 -22.672 1 21 8 CYS B CA 1
ATOM 1579 C C . CYS B 1 8 ? 25.531 8.641 -22.031 1 21 8 CYS B C 1
ATOM 1581 O O . CYS B 1 8 ? 25.859 8.734 -20.844 1 21 8 CYS B O 1
ATOM 1583 N N . ARG B 1 9 ? 26.219 9.539 -22.641 1 18.91 9 ARG B N 1
ATOM 1584 C CA . ARG B 1 9 ? 26.297 10.953 -22.312 1 18.91 9 ARG B CA 1
ATOM 1585 C C . ARG B 1 9 ? 24.953 11.5 -21.875 1 18.91 9 ARG B C 1
ATOM 1587 O O . ARG B 1 9 ? 23.953 11.367 -22.594 1 18.91 9 ARG B O 1
ATOM 1594 N N . LEU B 1 10 ? 24.781 11.672 -20.594 1 20.12 10 LEU B N 1
ATOM 1595 C CA . LEU B 1 10 ? 23.797 12.422 -19.812 1 20.12 10 LEU B CA 1
ATOM 1596 C C . LEU B 1 10 ? 23.719 13.867 -20.281 1 20.12 10 LEU B C 1
ATOM 1598 O O . LEU B 1 10 ? 24.578 14.68 -19.953 1 20.12 10 LEU B O 1
ATOM 1602 N N . ASP B 1 11 ? 23.734 14.102 -21.562 1 19.16 11 ASP B N 1
ATOM 1603 C CA . ASP B 1 11 ? 23.484 15.492 -21.922 1 19.16 11 ASP B CA 1
ATOM 1604 C C . ASP B 1 11 ? 22.219 16.016 -21.25 1 19.16 11 ASP B C 1
ATOM 1606 O O . ASP B 1 11 ? 21.125 15.477 -21.453 1 19.16 11 ASP B O 1
ATOM 1610 N N . ILE B 1 12 ? 22.359 16.703 -20.078 1 20.73 12 ILE B N 1
ATOM 1611 C CA . ILE B 1 12 ? 21.609 17.594 -19.203 1 20.73 12 ILE B CA 1
ATOM 1612 C C . ILE B 1 12 ? 21.031 18.75 -20.016 1 20.73 12 ILE B C 1
ATOM 1614 O O . ILE B 1 12 ? 21.453 19.906 -19.875 1 20.73 12 ILE B O 1
ATOM 1618 N N . THR B 1 13 ? 20.953 18.797 -21.25 1 21.42 13 THR B N 1
ATOM 1619 C CA . THR B 1 13 ? 20.266 19.984 -21.75 1 21.42 13 THR B CA 1
ATOM 1620 C C . THR B 1 13 ? 18.875 20.109 -21.125 1 21.42 13 THR B C 1
ATOM 1622 O O . THR B 1 13 ? 18.125 19.141 -21.062 1 21.42 13 THR B O 1
ATOM 1625 N N . TYR B 1 14 ? 18.562 21.297 -20.312 1 20.38 14 TYR B N 1
ATOM 1626 C CA . TYR B 1 14 ? 17.672 22.031 -19.422 1 20.38 14 TYR B CA 1
ATOM 1627 C C . TYR B 1 14 ? 16.312 22.234 -20.062 1 20.38 14 TYR B C 1
ATOM 1629 O O . TYR B 1 14 ? 15.562 23.141 -19.688 1 20.38 14 TYR B O 1
ATOM 1637 N N . GLN B 1 15 ? 15.953 21.797 -21.125 1 21.38 15 GLN B N 1
ATOM 1638 C CA . GLN B 1 15 ? 14.625 22.234 -21.516 1 21.38 15 GLN B CA 1
ATOM 1639 C C . GLN B 1 15 ? 13.602 21.984 -20.406 1 21.38 15 GLN B C 1
ATOM 1641 O O . GLN B 1 15 ? 13.344 20.828 -20.062 1 21.38 15 GLN B O 1
ATOM 1646 N N . TYR B 1 16 ? 13.359 22.844 -19.234 1 22.45 16 TYR B N 1
ATOM 1647 C CA . TYR B 1 16 ? 12.469 23.297 -18.188 1 22.45 16 TYR B CA 1
ATOM 1648 C C . TYR B 1 16 ? 11.008 23.172 -18.609 1 22.45 16 TYR B C 1
ATOM 1650 O O . TYR B 1 16 ? 10.109 23.188 -17.766 1 22.45 16 TYR B O 1
ATOM 1658 N N . LYS B 1 17 ? 10.539 23.672 -19.781 1 24.34 17 LYS B N 1
ATOM 1659 C CA . LYS B 1 17 ? 9.117 23.734 -20.141 1 24.34 17 LYS B CA 1
ATOM 1660 C C . LYS B 1 17 ? 8.484 22.344 -20.078 1 24.34 17 LYS B C 1
ATOM 1662 O O . LYS B 1 17 ? 7.266 22.219 -20.234 1 24.34 17 LYS B O 1
ATOM 1667 N N . SER B 1 18 ? 9.125 21.422 -20.531 1 22.22 18 SER B N 1
ATOM 1668 C CA . SER B 1 18 ? 8.453 20.188 -20.922 1 22.22 18 SER B CA 1
ATOM 1669 C C . SER B 1 18 ? 7.844 19.484 -19.719 1 22.22 18 SER B C 1
ATOM 1671 O O . SER B 1 18 ? 8.258 19.719 -18.578 1 22.22 18 SER B O 1
ATOM 1673 N N . SER B 1 19 ? 6.945 18.453 -20.016 1 23.92 19 SER B N 1
ATOM 1674 C CA . SER B 1 19 ? 5.738 17.844 -19.469 1 23.92 19 SER B CA 1
ATOM 1675 C C . SER B 1 19 ? 6.051 17.062 -18.188 1 23.92 19 SER B C 1
ATOM 1677 O O . SER B 1 19 ? 5.168 16.406 -17.625 1 23.92 19 SER B O 1
ATOM 1679 N N . LEU B 1 20 ? 7.336 16.734 -18.141 1 25.42 20 LEU B N 1
ATOM 1680 C CA . LEU B 1 20 ? 7.496 15.758 -17.062 1 25.42 20 LEU B CA 1
ATOM 1681 C C . LEU B 1 20 ? 7.391 16.438 -15.695 1 25.42 20 LEU B C 1
ATOM 1683 O O . LEU B 1 20 ? 7.727 15.844 -14.672 1 25.42 20 LEU B O 1
ATOM 1687 N N . CYS B 1 21 ? 7.273 17.906 -15.758 1 23.42 21 CYS B N 1
ATOM 1688 C CA . CYS B 1 21 ? 7.438 18.719 -14.562 1 23.42 21 CYS B CA 1
ATOM 1689 C C . CYS B 1 21 ? 6.527 18.234 -13.445 1 23.42 21 CYS B C 1
ATOM 1691 O O . CYS B 1 21 ? 5.355 17.938 -13.68 1 23.42 21 CYS B O 1
ATOM 1693 N N . PHE B 1 22 ? 7.125 18 -12.359 1 25.11 22 PHE B N 1
ATOM 1694 C CA . PHE B 1 22 ? 6.602 17.719 -11.031 1 25.11 22 PHE B CA 1
ATOM 1695 C C . PHE B 1 22 ? 5.512 18.703 -10.648 1 25.11 22 PHE B C 1
ATOM 1697 O O . PHE B 1 22 ? 5.707 19.922 -10.75 1 25.11 22 PHE B O 1
ATOM 1704 N N . GLN B 1 23 ? 4.234 18.328 -10.773 1 26.86 23 GLN B N 1
ATOM 1705 C CA . GLN B 1 23 ? 3.045 19.062 -10.367 1 26.86 23 GLN B CA 1
ATOM 1706 C C . GLN B 1 23 ? 3.268 19.781 -9.031 1 26.86 23 GLN B C 1
ATOM 1708 O O . GLN B 1 23 ? 2.363 20.438 -8.516 1 26.86 23 GLN B O 1
ATOM 1713 N N . ILE B 1 24 ? 4.402 19.672 -8.414 1 26.11 24 ILE B N 1
ATOM 1714 C CA . ILE B 1 24 ? 4.406 20.375 -7.133 1 26.11 24 ILE B CA 1
ATOM 1715 C C . ILE B 1 24 ? 4.34 21.875 -7.367 1 26.11 24 ILE B C 1
ATOM 1717 O O . ILE B 1 24 ? 3.725 22.609 -6.59 1 26.11 24 ILE B O 1
ATOM 1721 N N . ALA B 1 25 ? 4.883 22.375 -8.555 1 25.62 25 ALA B N 1
ATOM 1722 C CA . ALA B 1 25 ? 4.941 23.828 -8.617 1 25.62 25 ALA B CA 1
ATOM 1723 C C . ALA B 1 25 ? 3.553 24.422 -8.812 1 25.62 25 ALA B C 1
ATOM 1725 O O . ALA B 1 25 ? 3.406 25.641 -8.945 1 25.62 25 ALA B O 1
ATOM 1726 N N . GLN B 1 26 ? 2.576 23.516 -9.094 1 25.75 26 GLN B N 1
ATOM 1727 C CA . GLN B 1 26 ? 1.42 24.266 -9.57 1 25.75 26 GLN B CA 1
ATOM 1728 C C . GLN B 1 26 ? 0.854 25.156 -8.477 1 25.75 26 GLN B C 1
ATOM 1730 O O . GLN B 1 26 ? -0.042 25.969 -8.727 1 25.75 26 GLN B O 1
ATOM 1735 N N . GLN B 1 27 ? 0.985 24.844 -7.137 1 26.41 27 GLN B N 1
ATOM 1736 C CA . GLN B 1 27 ? 0.093 25.656 -6.32 1 26.41 27 GLN B CA 1
ATOM 1737 C C . GLN B 1 27 ? 0.533 27.125 -6.316 1 26.41 27 GLN B C 1
ATOM 1739 O O . GLN B 1 27 ? 0.087 27.906 -5.48 1 26.41 27 GLN B O 1
ATOM 1744 N N . CYS B 1 28 ? 1.513 27.516 -7.051 1 24.91 28 CYS B N 1
ATOM 1745 C CA . CYS B 1 28 ? 1.8 28.906 -6.711 1 24.91 28 CYS B CA 1
ATOM 1746 C C . CYS B 1 28 ? 0.691 29.828 -7.203 1 24.91 28 CYS B C 1
ATOM 1748 O O . CYS B 1 28 ? 0.873 31.047 -7.266 1 24.91 28 CYS B O 1
ATOM 1750 N N . LYS B 1 29 ? -0.488 29.359 -7.824 1 26.44 29 LYS B N 1
ATOM 1751 C CA . LYS B 1 29 ? -1.223 30.5 -8.344 1 26.44 29 LYS B CA 1
ATOM 1752 C C . LYS B 1 29 ? -1.837 31.312 -7.207 1 26.44 29 LYS B C 1
ATOM 1754 O O . LYS B 1 29 ? -2.576 30.781 -6.379 1 26.44 29 LYS B O 1
ATOM 1759 N N . TYR B 1 30 ? -1.32 32.406 -6.797 1 23.48 30 TYR B N 1
ATOM 1760 C CA . TYR B 1 30 ? -1.848 33.531 -6.027 1 23.48 30 TYR B CA 1
ATOM 1761 C C . TYR B 1 30 ? -3.18 34 -6.598 1 23.48 30 TYR B C 1
ATOM 1763 O O . TYR B 1 30 ? -3.689 35.062 -6.203 1 23.48 30 TYR B O 1
ATOM 1771 N N . SER B 1 31 ? -3.824 33.562 -7.719 1 23.83 31 SER B N 1
ATOM 1772 C CA . SER B 1 31 ? -4.754 34.594 -8.125 1 23.83 31 SER B CA 1
ATOM 1773 C C . SER B 1 31 ? -5.75 34.938 -7.012 1 23.83 31 SER B C 1
ATOM 1775 O O . SER B 1 31 ? -5.883 34.156 -6.059 1 23.83 31 SER B O 1
ATOM 1777 N N . SER B 1 32 ? -7 35.688 -7.258 1 25.48 32 SER B N 1
ATOM 1778 C CA . SER B 1 32 ? -8.055 36.5 -6.637 1 25.48 32 SER B CA 1
ATOM 1779 C C . SER B 1 32 ? -8.914 35.656 -5.703 1 25.48 32 SER B C 1
ATOM 1781 O O . SER B 1 32 ? -8.875 34.406 -5.762 1 25.48 32 SER B O 1
ATOM 1783 N N . SER B 1 33 ? -10.336 36 -5.273 1 27.62 33 SER B N 1
ATOM 1784 C CA . SER B 1 33 ? -11.148 35.875 -4.066 1 27.62 33 SER B CA 1
ATOM 1785 C C . SER B 1 33 ? -11.469 34.406 -3.768 1 27.62 33 SER B C 1
ATOM 1787 O O . SER B 1 33 ? -11.859 34.062 -2.648 1 27.62 33 SER B O 1
ATOM 1789 N N . ARG B 1 34 ? -12.117 33.562 -4.734 1 26.02 34 ARG B N 1
ATOM 1790 C CA . ARG B 1 34 ? -13.055 32.438 -4.676 1 26.02 34 ARG B CA 1
ATOM 1791 C C . ARG B 1 34 ? -12.367 31.188 -4.168 1 26.02 34 ARG B C 1
ATOM 1793 O O . ARG B 1 34 ? -11.227 30.891 -4.539 1 26.02 34 ARG B O 1
ATOM 1800 N N . LYS B 1 35 ? -12.805 30.438 -2.941 1 32.81 35 LYS B N 1
ATOM 1801 C CA . LYS B 1 35 ? -12.422 29.281 -2.137 1 32.81 35 LYS B CA 1
ATOM 1802 C C . LYS B 1 35 ? -11.969 28.125 -3.02 1 32.81 35 LYS B C 1
ATOM 1804 O O . LYS B 1 35 ? -12.797 27.344 -3.502 1 32.81 35 LYS B O 1
ATOM 1809 N N . SER B 1 36 ? -11.141 28.297 -4.105 1 29.41 36 SER B N 1
ATOM 1810 C CA . SER B 1 36 ? -10.742 27.359 -5.145 1 29.41 36 SER B CA 1
ATOM 1811 C C . SER B 1 36 ? -10.133 26.094 -4.539 1 29.41 36 SER B C 1
ATOM 1813 O O . SER B 1 36 ? -9.367 26.172 -3.576 1 29.41 36 SER B O 1
ATOM 1815 N N . VAL B 1 37 ? -10.867 24.984 -4.68 1 31.66 37 VAL B N 1
ATOM 1816 C CA . VAL B 1 37 ? -10.516 23.594 -4.363 1 31.66 37 VAL B CA 1
ATOM 1817 C C . VAL B 1 37 ? -9.047 23.359 -4.691 1 31.66 37 VAL B C 1
ATOM 1819 O O . VAL B 1 37 ? -8.586 23.672 -5.793 1 31.66 37 VAL B O 1
ATOM 1822 N N . PRO B 1 38 ? -8.141 23.422 -3.684 1 30.41 38 PRO B N 1
ATOM 1823 C CA . PRO B 1 38 ? -6.707 23.25 -3.914 1 30.41 38 PRO B CA 1
ATOM 1824 C C . PRO B 1 38 ? -6.41 22.234 -5.012 1 30.41 38 PRO B C 1
ATOM 1826 O O . PRO B 1 38 ? -7.023 21.156 -5.055 1 30.41 38 PRO B O 1
ATOM 1829 N N . GLN B 1 39 ? -6.344 22.562 -6.254 1 32.78 39 GLN B N 1
ATOM 1830 C CA . GLN B 1 39 ? -5.953 21.766 -7.41 1 32.78 39 GLN B CA 1
ATOM 1831 C C . GLN B 1 39 ? -4.855 20.766 -7.047 1 32.78 39 GLN B C 1
ATOM 1833 O O . GLN B 1 39 ? -3.832 21.141 -6.473 1 32.78 39 GLN B O 1
ATOM 1838 N N . LYS B 1 40 ? -5.25 19.5 -6.684 1 36.78 40 LYS B N 1
ATOM 1839 C CA . LYS B 1 40 ? -4.422 18.312 -6.539 1 36.78 40 LYS B CA 1
ATOM 1840 C C . LYS B 1 40 ? -3.295 18.297 -7.566 1 36.78 40 LYS B C 1
ATOM 1842 O O . LYS B 1 40 ? -3.549 18.281 -8.773 1 36.78 40 LYS B O 1
ATOM 1847 N N . LEU B 1 41 ? -2.312 19.047 -7.457 1 32.5 41 LEU B N 1
ATOM 1848 C CA . LEU B 1 41 ? -1.159 18.984 -8.344 1 32.5 41 LEU B CA 1
ATOM 1849 C C . LEU B 1 41 ? -0.861 17.531 -8.734 1 32.5 41 LEU B C 1
ATOM 1851 O O . LEU B 1 41 ? -0.473 16.719 -7.891 1 32.5 41 LEU B O 1
ATOM 1855 N N . LYS B 1 42 ? -1.669 16.891 -9.594 1 37.12 42 LYS B N 1
ATOM 1856 C CA . LYS B 1 42 ? -1.493 15.578 -10.219 1 37.12 42 LYS B CA 1
ATOM 1857 C C . LYS B 1 42 ? -0.125 15.469 -10.883 1 37.12 42 LYS B C 1
ATOM 1859 O O . LYS B 1 42 ? 0.046 15.875 -12.039 1 37.12 42 LYS B O 1
ATOM 1864 N N . ILE B 1 43 ? 0.971 15.75 -10.289 1 33.06 43 ILE B N 1
ATOM 1865 C CA . ILE B 1 43 ? 2.248 15.492 -10.953 1 33.06 43 ILE B CA 1
ATOM 1866 C C . ILE B 1 43 ? 2.336 14.023 -11.352 1 33.06 43 ILE B C 1
ATOM 1868 O O . ILE B 1 43 ? 2.398 13.141 -10.492 1 33.06 43 ILE B O 1
ATOM 1872 N N . THR B 1 44 ? 1.637 13.641 -12.43 1 39.84 44 THR B N 1
ATOM 1873 C CA . THR B 1 44 ? 1.882 12.297 -12.953 1 39.84 44 THR B CA 1
ATOM 1874 C C . THR B 1 44 ? 3.33 12.148 -13.406 1 39.84 44 THR B C 1
ATOM 1876 O O . THR B 1 44 ? 3.75 12.789 -14.375 1 39.84 44 THR B O 1
ATOM 1879 N N . PRO B 1 45 ? 4.309 12 -12.625 1 40.06 45 PRO B N 1
ATOM 1880 C CA . PRO B 1 45 ? 5.68 11.867 -13.125 1 40.06 45 PRO B CA 1
ATOM 1881 C C . PRO B 1 45 ? 5.816 10.82 -14.227 1 40.06 45 PRO B C 1
ATOM 1883 O O . PRO B 1 45 ? 5.352 9.688 -14.062 1 40.06 45 PRO B O 1
ATOM 1886 N N . LYS B 1 46 ? 5.824 11.258 -15.508 1 45.66 46 LYS B N 1
ATOM 1887 C CA . LYS B 1 46 ? 6.227 10.32 -16.547 1 45.66 46 LYS B CA 1
ATOM 1888 C C . LYS B 1 46 ? 7.59 9.711 -16.25 1 45.66 46 LYS B C 1
ATOM 1890 O O . LYS B 1 46 ? 8.5 10.406 -15.781 1 45.66 46 LYS B O 1
ATOM 1895 N N . PRO B 1 47 ? 7.641 8.438 -16.203 1 52.62 47 PRO B N 1
ATOM 1896 C CA . PRO B 1 47 ? 8.914 7.75 -15.969 1 52.62 47 PRO B CA 1
ATOM 1897 C C . PRO B 1 47 ? 10.047 8.305 -16.828 1 52.62 47 PRO B C 1
ATOM 1899 O O . PRO B 1 47 ? 9.812 8.789 -17.938 1 52.62 47 PRO B O 1
ATOM 1902 N N . PRO B 1 48 ? 11.109 8.719 -16.188 1 52.03 48 PRO B N 1
ATOM 1903 C CA . PRO B 1 48 ? 12.258 9.117 -17 1 52.03 48 PRO B CA 1
ATOM 1904 C C . PRO B 1 48 ? 12.469 8.203 -18.203 1 52.03 48 PRO B C 1
ATOM 1906 O O . PRO B 1 48 ? 12.078 7.039 -18.172 1 52.03 48 PRO B O 1
ATOM 1909 N N . ASP B 1 49 ? 12.695 8.758 -19.406 1 54.47 49 ASP B N 1
ATOM 1910 C CA . ASP B 1 49 ? 13.055 8.016 -20.625 1 54.47 49 ASP B CA 1
ATOM 1911 C C . ASP B 1 49 ? 14.062 6.918 -20.312 1 54.47 49 ASP B C 1
ATOM 1913 O O . ASP B 1 49 ? 14.992 7.121 -19.516 1 54.47 49 ASP B O 1
ATOM 1917 N N . GLY B 1 50 ? 13.805 5.754 -20.594 1 59.84 50 GLY B N 1
ATOM 1918 C CA . GLY B 1 50 ? 14.711 4.621 -20.469 1 59.84 50 GLY B CA 1
ATOM 1919 C C . GLY B 1 50 ? 14.367 3.711 -19.297 1 59.84 50 GLY B C 1
ATOM 1920 O O . GLY B 1 50 ? 15.117 2.783 -18.984 1 59.84 50 GLY B O 1
ATOM 1921 N N . CYS B 1 51 ? 13.312 4.207 -18.688 1 64.25 51 CYS B N 1
ATOM 1922 C CA . CYS B 1 51 ? 13.008 3.365 -17.531 1 64.25 51 CYS B CA 1
ATOM 1923 C C . CYS B 1 51 ? 12.43 2.029 -17.969 1 64.25 51 CYS B C 1
ATOM 1925 O O . CYS B 1 51 ? 11.539 1.985 -18.828 1 64.25 51 CYS B O 1
ATOM 1927 N N . THR B 1 52 ? 13.047 0.905 -17.562 1 77.94 52 THR B N 1
ATOM 1928 C CA . THR B 1 52 ? 12.594 -0.433 -17.922 1 77.94 52 THR B CA 1
ATOM 1929 C C . THR B 1 52 ? 11.945 -1.131 -16.734 1 77.94 52 THR B C 1
ATOM 1931 O O . THR B 1 52 ? 11.883 -2.361 -16.688 1 77.94 52 THR B O 1
ATOM 1934 N N . THR B 1 53 ? 11.602 -0.283 -15.758 1 82.31 53 THR B N 1
ATOM 1935 C CA . THR B 1 53 ? 10.969 -0.869 -14.578 1 82.31 53 THR B CA 1
ATOM 1936 C C . THR B 1 53 ? 9.695 -0.11 -14.211 1 82.31 53 THR B C 1
ATOM 1938 O O . THR B 1 53 ? 9.469 0.999 -14.703 1 82.31 53 THR B O 1
ATOM 1941 N N . ASP B 1 54 ? 8.805 -0.706 -13.5 1 85.62 54 ASP B N 1
ATOM 1942 C CA . ASP B 1 54 ? 7.645 -0.015 -12.953 1 85.62 54 ASP B CA 1
ATOM 1943 C C . ASP B 1 54 ? 8.07 1.154 -12.062 1 85.62 54 ASP B C 1
ATOM 1945 O O . ASP B 1 54 ? 9.117 1.106 -11.43 1 85.62 54 ASP B O 1
ATOM 1949 N N . LEU B 1 55 ? 7.215 2.16 -12.109 1 81.88 55 LEU B N 1
ATOM 1950 C CA . LEU B 1 55 ? 7.484 3.33 -11.281 1 81.88 55 LEU B CA 1
ATOM 1951 C C . LEU B 1 55 ? 6.434 3.475 -10.188 1 81.88 55 LEU B C 1
ATOM 1953 O O . LEU B 1 55 ? 5.242 3.271 -10.43 1 81.88 55 LEU B O 1
ATOM 1957 N N . ILE B 1 56 ? 6.887 3.715 -8.969 1 84.25 56 ILE B N 1
ATOM 1958 C CA . ILE B 1 56 ? 6.004 3.926 -7.82 1 84.25 56 ILE B CA 1
ATOM 1959 C C . ILE B 1 56 ? 5.969 5.41 -7.465 1 84.25 56 ILE B C 1
ATOM 1961 O O . ILE B 1 56 ? 7.016 6.031 -7.258 1 84.25 56 ILE B O 1
ATOM 1965 N N . GLY B 1 57 ? 4.824 5.98 -7.41 1 80.31 57 GLY B N 1
ATOM 1966 C CA . GLY B 1 57 ? 4.672 7.398 -7.109 1 80.31 57 GLY B CA 1
ATOM 1967 C C . GLY B 1 57 ? 4.457 7.672 -5.633 1 80.31 57 GLY B C 1
ATOM 1968 O O . GLY B 1 57 ? 4.355 6.742 -4.832 1 80.31 57 GLY B O 1
ATOM 1969 N N . PRO B 1 58 ? 4.477 8.984 -5.34 1 80.56 58 PRO B N 1
ATOM 1970 C CA . PRO B 1 58 ? 4.133 9.359 -3.965 1 80.56 58 PRO B CA 1
ATOM 1971 C C . PRO B 1 58 ? 2.711 8.961 -3.58 1 80.56 58 PRO B C 1
ATOM 1973 O O . PRO B 1 58 ? 1.868 8.742 -4.453 1 80.56 58 PRO B O 1
ATOM 1976 N N . PRO B 1 59 ? 2.535 8.773 -2.301 1 85.62 59 PRO B N 1
ATOM 1977 C CA . PRO B 1 59 ? 1.178 8.406 -1.89 1 85.62 59 PRO B CA 1
ATOM 1978 C C . PRO B 1 59 ? 0.13 9.422 -2.342 1 85.62 59 PRO B C 1
ATOM 1980 O O . PRO B 1 59 ? 0.382 10.625 -2.312 1 85.62 59 PRO B O 1
ATOM 1983 N N . ASP B 1 60 ? -0.978 8.852 -2.764 1 89.12 60 ASP B N 1
ATOM 1984 C CA . ASP B 1 60 ? -2.123 9.688 -3.105 1 89.12 60 ASP B CA 1
ATOM 1985 C C . ASP B 1 60 ? -2.623 10.461 -1.884 1 89.12 60 ASP B C 1
ATOM 1987 O O . ASP B 1 60 ? -2.689 9.906 -0.783 1 89.12 60 ASP B O 1
ATOM 1991 N N . THR B 1 61 ? -3.035 11.672 -2.002 1 87.56 61 THR B N 1
ATOM 1992 C CA . THR B 1 61 ? -3.352 12.555 -0.883 1 87.56 61 THR B CA 1
ATOM 1993 C C . THR B 1 61 ? -4.652 12.125 -0.207 1 87.56 61 THR B C 1
ATOM 1995 O O . THR B 1 61 ? -4.871 12.414 0.971 1 87.56 61 THR B O 1
ATOM 1998 N N . VAL B 1 62 ? -5.488 11.453 -0.968 1 90.38 62 VAL B N 1
ATOM 1999 C CA . VAL B 1 62 ? -6.781 11.07 -0.406 1 90.38 62 VAL B CA 1
ATOM 2000 C C . VAL B 1 62 ? -6.742 9.602 0.01 1 90.38 62 VAL B C 1
ATOM 2002 O O . VAL B 1 62 ? -6.961 9.273 1.178 1 90.38 62 VAL B O 1
ATOM 2005 N N . SER B 1 63 ? -6.324 8.695 -0.845 1 90.94 63 SER B N 1
ATOM 2006 C CA . SER B 1 63 ? -6.344 7.262 -0.568 1 90.94 63 SER B CA 1
ATOM 2007 C C . SER B 1 63 ? -5.121 6.836 0.239 1 90.94 63 SER B C 1
ATOM 2009 O O . SER B 1 63 ? -5.137 5.793 0.896 1 90.94 63 SER B O 1
ATOM 2011 N N . ASN B 1 64 ? -4.113 7.555 0.102 1 87.62 64 ASN B N 1
ATOM 2012 C CA . ASN B 1 64 ? -2.818 7.242 0.7 1 87.62 64 ASN B CA 1
ATOM 2013 C C . ASN B 1 64 ? -2.168 6.031 0.034 1 87.62 64 ASN B C 1
ATOM 2015 O O . ASN B 1 64 ? -1.271 5.41 0.606 1 87.62 64 ASN B O 1
ATOM 2019 N N . ILE B 1 65 ? -2.658 5.594 -1.096 1 91.19 65 ILE B N 1
ATOM 2020 C CA . ILE B 1 65 ? -2.078 4.504 -1.874 1 91.19 65 ILE B CA 1
ATOM 2021 C C . ILE B 1 65 ? -1.081 5.066 -2.885 1 91.19 65 ILE B C 1
ATOM 2023 O O . ILE B 1 65 ? -1.347 6.082 -3.529 1 91.19 65 ILE B O 1
ATOM 2027 N N . ARG B 1 66 ? 0.116 4.457 -2.969 1 86.25 66 ARG B N 1
ATOM 2028 C CA . ARG B 1 66 ? 1.099 4.867 -3.967 1 86.25 66 ARG B CA 1
ATOM 2029 C C . ARG B 1 66 ? 0.726 4.344 -5.352 1 86.25 66 ARG B C 1
ATOM 2031 O O . ARG B 1 66 ? 0.585 3.135 -5.543 1 86.25 66 ARG B O 1
ATOM 2038 N N . PRO B 1 67 ? 0.534 5.23 -6.16 1 90.19 67 PRO B N 1
ATOM 2039 C CA . PRO B 1 67 ? 0.209 4.777 -7.516 1 90.19 67 PRO B CA 1
ATOM 2040 C C . PRO B 1 67 ? 1.391 4.105 -8.211 1 90.19 67 PRO B C 1
ATOM 2042 O O . PRO B 1 67 ? 2.547 4.422 -7.918 1 90.19 67 PRO B O 1
ATOM 2045 N N . VAL B 1 68 ? 1.032 3.172 -9.102 1 89.19 68 VAL B N 1
ATOM 2046 C CA . VAL B 1 68 ? 2.047 2.457 -9.867 1 89.19 68 VAL B CA 1
ATOM 2047 C C . VAL B 1 68 ? 1.844 2.715 -11.359 1 89.19 68 VAL B C 1
ATOM 2049 O O . VAL B 1 68 ? 0.724 2.613 -11.867 1 89.19 68 VAL B O 1
ATOM 2052 N N . GLN B 1 69 ? 2.91 3.221 -11.961 1 88.62 69 GLN B N 1
ATOM 2053 C CA . GLN B 1 69 ? 2.945 3.285 -13.422 1 88.62 69 GLN B CA 1
ATOM 2054 C C . GLN B 1 69 ? 3.713 2.104 -14.008 1 88.62 69 GLN B C 1
ATOM 2056 O O . GLN B 1 69 ? 4.934 2.016 -13.859 1 88.62 69 GLN B O 1
ATOM 2061 N N . PHE B 1 70 ? 2.979 1.287 -14.711 1 91.12 70 PHE B N 1
ATOM 2062 C CA . PHE B 1 70 ? 3.564 0.045 -15.203 1 91.12 70 PHE B CA 1
ATOM 2063 C C . PHE B 1 70 ? 4.418 0.299 -16.438 1 91.12 70 PHE B C 1
ATOM 2065 O O . PHE B 1 70 ? 4.035 1.085 -17.312 1 91.12 70 PHE B O 1
ATOM 2072 N N . TYR B 1 71 ? 5.516 -0.33 -16.531 1 87.81 71 TYR B N 1
ATOM 2073 C CA . TYR B 1 71 ? 6.355 -0.328 -17.719 1 87.81 71 TYR B CA 1
ATOM 2074 C C . TYR B 1 71 ? 5.766 -1.23 -18.797 1 87.81 71 TYR B C 1
ATOM 2076 O O . TYR B 1 71 ? 5.289 -2.328 -18.516 1 87.81 71 TYR B O 1
ATOM 2084 N N . VAL B 1 72 ? 5.867 -0.732 -19.953 1 91.69 72 VAL B N 1
ATOM 2085 C CA . VAL B 1 72 ? 5.426 -1.525 -21.094 1 91.69 72 VAL B CA 1
ATOM 2086 C C . VAL B 1 72 ? 6.625 -1.868 -21.984 1 91.69 72 VAL B C 1
ATOM 2088 O O . VAL B 1 72 ? 7.133 -1.01 -22.703 1 91.69 72 VAL B O 1
ATOM 2091 N N . PRO B 1 73 ? 6.934 -3.148 -21.922 1 87.69 73 PRO B N 1
ATOM 2092 C CA . PRO B 1 73 ? 8.039 -3.529 -22.812 1 87.69 73 PRO B CA 1
ATOM 2093 C C . PRO B 1 73 ? 7.652 -3.494 -24.281 1 87.69 73 PRO B C 1
ATOM 2095 O O . PRO B 1 73 ? 6.492 -3.732 -24.625 1 87.69 73 PRO B O 1
ATOM 2098 N N . PRO B 1 74 ? 8.672 -3.195 -25.156 1 87.62 74 PRO B N 1
ATOM 2099 C CA . PRO B 1 74 ? 8.391 -3.131 -26.594 1 87.62 74 PRO B CA 1
ATOM 2100 C C . PRO B 1 74 ? 7.906 -4.465 -27.156 1 87.62 74 PRO B C 1
ATOM 2102 O O . PRO B 1 74 ? 7.078 -4.488 -28.078 1 87.62 74 PRO B O 1
ATOM 2105 N N . ASN B 1 75 ? 8.305 -5.613 -26.672 1 89.19 75 ASN B N 1
ATOM 2106 C CA . ASN B 1 75 ? 7.902 -6.938 -27.141 1 89.19 75 ASN B CA 1
ATOM 2107 C C . ASN B 1 75 ? 6.945 -7.613 -26.172 1 89.19 75 ASN B C 1
ATOM 2109 O O . ASN B 1 75 ? 7.012 -8.828 -25.969 1 89.19 75 ASN B O 1
ATOM 2113 N N . GLU B 1 76 ? 6.141 -6.828 -25.672 1 93.88 76 GLU B N 1
ATOM 2114 C CA . GLU B 1 76 ? 5.207 -7.359 -24.672 1 93.88 76 GLU B CA 1
ATOM 2115 C C . GLU B 1 76 ? 4.297 -8.422 -25.281 1 93.88 76 GLU B C 1
ATOM 2117 O O . GLU B 1 76 ? 3.674 -8.188 -26.328 1 93.88 76 GLU B O 1
ATOM 2122 N N . THR B 1 77 ? 4.16 -9.609 -24.688 1 96.38 77 THR B N 1
ATOM 2123 C CA . THR B 1 77 ? 3.25 -10.664 -25.125 1 96.38 77 THR B CA 1
ATOM 2124 C C . THR B 1 77 ? 1.819 -10.359 -24.688 1 96.38 77 THR B C 1
ATOM 2126 O O . THR B 1 77 ? 1.595 -9.484 -23.859 1 96.38 77 THR B O 1
ATOM 2129 N N . THR B 1 78 ? 0.882 -11.039 -25.297 1 97 78 THR B N 1
ATOM 2130 C CA . THR B 1 78 ? -0.521 -10.867 -24.953 1 97 78 THR B CA 1
ATOM 2131 C C . THR B 1 78 ? -0.752 -11.219 -23.484 1 97 78 THR B C 1
ATOM 2133 O O . THR B 1 78 ? -1.499 -10.523 -22.781 1 97 78 THR B O 1
ATOM 2136 N N . ALA B 1 79 ? -0.114 -12.234 -23.016 1 97 79 ALA B N 1
ATOM 2137 C CA . ALA B 1 79 ? -0.25 -12.656 -21.625 1 97 79 ALA B CA 1
ATOM 2138 C C . ALA B 1 79 ? 0.271 -11.578 -20.672 1 97 79 ALA B C 1
ATOM 2140 O O . ALA B 1 79 ? -0.362 -11.281 -19.656 1 97 79 ALA B O 1
ATOM 2141 N N . GLU B 1 80 ? 1.345 -11 -21.016 1 96.88 80 GLU B N 1
ATOM 2142 C CA . GLU B 1 80 ? 1.916 -9.93 -20.203 1 96.88 80 GLU B CA 1
ATOM 2143 C C . GLU B 1 80 ? 1.001 -8.711 -20.188 1 96.88 80 GLU B C 1
ATOM 2145 O O . GLU B 1 80 ? 0.814 -8.086 -19.141 1 96.88 80 GLU B O 1
ATOM 2150 N N . LYS B 1 81 ? 0.501 -8.398 -21.297 1 97.56 81 LYS B N 1
ATOM 2151 C CA . LYS B 1 81 ? -0.4 -7.254 -21.406 1 97.56 81 LYS B CA 1
ATOM 2152 C C . LYS B 1 81 ? -1.659 -7.461 -20.578 1 97.56 81 LYS B C 1
ATOM 2154 O O . LYS B 1 81 ? -2.074 -6.562 -19.844 1 97.56 81 LYS B O 1
ATOM 2159 N N . MET B 1 82 ? -2.279 -8.609 -20.719 1 97.75 82 MET B N 1
ATOM 2160 C CA . MET B 1 82 ? -3.506 -8.898 -19.984 1 97.75 82 MET B CA 1
ATOM 2161 C C . MET B 1 82 ? -3.258 -8.867 -18.484 1 97.75 82 MET B C 1
ATOM 2163 O O . MET B 1 82 ? -4.098 -8.375 -17.719 1 97.75 82 MET B O 1
ATOM 2167 N N . PHE B 1 83 ? -2.156 -9.367 -18.125 1 97.31 83 PHE B N 1
ATOM 2168 C CA . PHE B 1 83 ? -1.823 -9.359 -16.719 1 97.31 83 PHE B CA 1
ATOM 2169 C C . PHE B 1 83 ? -1.588 -7.934 -16.219 1 97.31 83 PHE B C 1
ATOM 2171 O O . PHE B 1 83 ? -2.039 -7.562 -15.133 1 97.31 83 PHE B O 1
ATOM 2178 N N . ARG B 1 84 ? -0.837 -7.129 -16.953 1 96.88 84 ARG B N 1
ATOM 2179 C CA . ARG B 1 84 ? -0.592 -5.73 -16.625 1 96.88 84 ARG B CA 1
ATOM 2180 C C . ARG B 1 84 ? -1.903 -4.969 -16.469 1 96.88 84 ARG B C 1
ATOM 2182 O O . ARG B 1 84 ? -2.076 -4.207 -15.508 1 96.88 84 ARG B O 1
ATOM 2189 N N . LEU B 1 85 ? -2.779 -5.227 -17.359 1 97.56 85 LEU B N 1
ATOM 2190 C CA . LEU B 1 85 ? -4.062 -4.535 -17.328 1 97.56 85 LEU B CA 1
ATOM 2191 C C . LEU B 1 85 ? -4.891 -4.973 -16.125 1 97.56 85 LEU B C 1
ATOM 2193 O O . LEU B 1 85 ? -5.574 -4.152 -15.508 1 97.56 85 LEU B O 1
ATOM 2197 N N . ARG B 1 86 ? -4.84 -6.207 -15.836 1 97.56 86 ARG B N 1
ATOM 2198 C CA . ARG B 1 86 ? -5.559 -6.711 -14.672 1 97.56 86 ARG B CA 1
ATOM 2199 C C . ARG B 1 86 ? -5.004 -6.113 -13.383 1 97.56 86 ARG B C 1
ATOM 2201 O O . ARG B 1 86 ? -5.762 -5.742 -12.484 1 97.56 86 ARG B O 1
ATOM 2208 N N . ARG B 1 87 ? -3.748 -6.062 -13.289 1 96.75 87 ARG B N 1
ATOM 2209 C CA . ARG B 1 87 ? -3.113 -5.438 -12.133 1 96.75 87 ARG B CA 1
ATOM 2210 C C . ARG B 1 87 ? -3.545 -3.98 -11.992 1 96.75 87 ARG B C 1
ATOM 22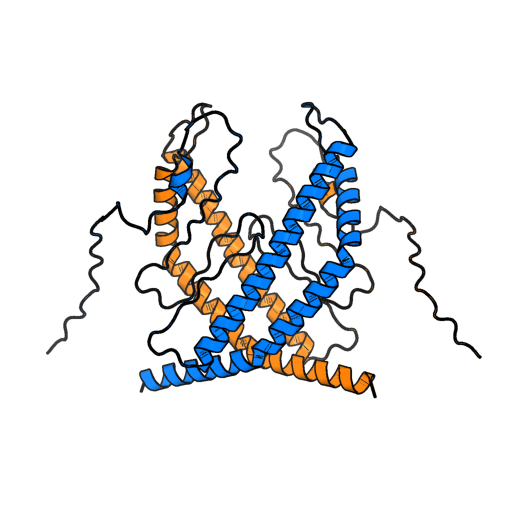12 O O . ARG B 1 87 ? -3.846 -3.521 -10.891 1 96.75 87 ARG B O 1
ATOM 2219 N N . ALA B 1 88 ? -3.555 -3.316 -13.078 1 96.31 88 ALA B N 1
ATOM 2220 C CA . ALA B 1 88 ? -3.967 -1.916 -13.07 1 96.31 88 ALA B CA 1
ATOM 2221 C C . ALA B 1 88 ? -5.406 -1.771 -12.586 1 96.31 88 ALA B C 1
ATOM 2223 O O . ALA B 1 88 ? -5.719 -0.86 -11.82 1 96.31 88 ALA B O 1
ATOM 2224 N N . GLU B 1 89 ? -6.211 -2.672 -13.047 1 97.56 89 GLU B N 1
ATOM 2225 C CA . GLU B 1 89 ? -7.613 -2.666 -12.648 1 97.56 89 GLU B CA 1
ATOM 2226 C C . GLU B 1 89 ? -7.762 -2.889 -11.148 1 97.56 89 GLU B C 1
ATOM 2228 O O . GLU B 1 89 ? -8.531 -2.191 -10.484 1 97.56 89 GLU B O 1
ATOM 2233 N N . VAL B 1 90 ? -7.07 -3.795 -10.664 1 97.12 90 VAL B N 1
ATOM 2234 C CA . VAL B 1 90 ? -7.156 -4.133 -9.25 1 97.12 90 VAL B CA 1
ATOM 2235 C C . VAL B 1 90 ? -6.613 -2.98 -8.406 1 97.12 90 VAL B C 1
ATOM 2237 O O . VAL B 1 90 ? -7.184 -2.639 -7.367 1 97.12 90 VAL B O 1
ATOM 2240 N N . LEU B 1 91 ? -5.543 -2.375 -8.812 1 95.38 91 LEU B N 1
ATOM 2241 C CA . LEU B 1 91 ? -4.961 -1.252 -8.078 1 95.38 91 LEU B CA 1
ATOM 2242 C C . LEU B 1 91 ? -5.902 -0.051 -8.094 1 95.38 91 LEU B C 1
ATOM 2244 O O . LEU B 1 91 ? -6 0.675 -7.102 1 95.38 91 LEU B O 1
ATOM 2248 N N . GLU B 1 92 ? -6.52 0.131 -9.211 1 96.94 92 GLU B N 1
ATOM 2249 C CA . GLU B 1 92 ? -7.504 1.207 -9.297 1 96.94 92 GLU B CA 1
ATOM 2250 C C . GLU B 1 92 ? -8.672 0.956 -8.352 1 96.94 92 GLU B C 1
ATOM 2252 O O . GLU B 1 92 ? -9.156 1.88 -7.691 1 96.94 92 GLU B O 1
ATOM 2257 N N . TRP B 1 93 ? -9.164 -0.255 -8.406 1 97.56 93 TRP B N 1
ATOM 2258 C CA . TRP B 1 93 ? -10.227 -0.644 -7.48 1 97.56 93 TRP B CA 1
ATOM 2259 C C . TRP B 1 93 ? -9.805 -0.394 -6.035 1 97.56 93 TRP B C 1
ATOM 2261 O O . TRP B 1 93 ? -10.586 0.151 -5.246 1 97.56 93 TRP B O 1
ATOM 2271 N N . ASN B 1 94 ? -8.594 -0.812 -5.703 1 95.88 94 ASN B N 1
ATOM 2272 C CA . ASN B 1 94 ? -8.055 -0.614 -4.363 1 95.88 94 ASN B CA 1
ATOM 2273 C C . ASN B 1 94 ? -7.977 0.867 -4.004 1 95.88 94 ASN B C 1
ATOM 2275 O O . ASN B 1 94 ? -8.391 1.265 -2.912 1 95.88 94 ASN B O 1
ATOM 2279 N N . GLN B 1 95 ? -7.516 1.64 -4.891 1 95.44 95 GLN B N 1
ATOM 2280 C CA . GLN B 1 95 ? -7.398 3.078 -4.672 1 95.44 95 GLN B CA 1
ATOM 2281 C C . GLN B 1 95 ? -8.766 3.721 -4.477 1 95.44 95 GLN B C 1
ATOM 2283 O O . GLN B 1 95 ? -8.938 4.574 -3.607 1 95.44 95 GLN B O 1
ATOM 2288 N N . SER B 1 96 ? -9.648 3.314 -5.27 1 97.06 96 SER B N 1
ATOM 2289 C CA . SER B 1 96 ? -10.992 3.879 -5.195 1 97.06 96 SER B CA 1
ATOM 2290 C C . SER B 1 96 ? -11.648 3.557 -3.857 1 97.06 96 SER B C 1
ATOM 2292 O O . SER B 1 96 ? -12.312 4.41 -3.266 1 97.06 96 SER B O 1
ATOM 2294 N N . PHE B 1 97 ? -11.539 2.352 -3.424 1 96.69 97 PHE B N 1
ATOM 2295 C CA . PHE B 1 97 ? -12.117 1.967 -2.143 1 96.69 97 PHE B CA 1
ATOM 2296 C C . PHE B 1 97 ? -11.578 2.84 -1.018 1 96.69 97 PHE B C 1
ATOM 2298 O O . PHE B 1 97 ? -12.344 3.416 -0.245 1 96.69 97 PHE B O 1
ATOM 2305 N N . TRP B 1 98 ? -10.266 2.951 -0.967 1 94.69 98 TRP B N 1
ATOM 2306 C CA . TRP B 1 98 ? -9.648 3.652 0.155 1 94.69 98 TRP B CA 1
ATOM 2307 C C . TRP B 1 98 ? -9.875 5.156 0.045 1 94.69 98 TRP B C 1
ATOM 2309 O O . TRP B 1 98 ? -9.984 5.852 1.059 1 94.69 98 TRP B O 1
ATOM 2319 N N . ALA B 1 99 ? -9.891 5.691 -1.188 1 95.62 99 ALA B N 1
ATOM 2320 C CA . ALA B 1 99 ? -10.25 7.098 -1.362 1 95.62 99 ALA B CA 1
ATOM 2321 C C . ALA B 1 99 ? -11.633 7.387 -0.795 1 95.62 99 ALA B C 1
ATOM 2323 O O . ALA B 1 99 ? -11.828 8.367 -0.078 1 95.62 99 ALA B O 1
ATOM 2324 N N . HIS B 1 100 ? -12.531 6.465 -1.164 1 97.12 100 HIS B N 1
ATOM 2325 C CA . HIS B 1 100 ? -13.898 6.621 -0.669 1 97.12 100 HIS B CA 1
ATOM 2326 C C . HIS B 1 100 ? -13.953 6.469 0.847 1 97.12 100 HIS B C 1
ATOM 2328 O O . HIS B 1 100 ? -14.578 7.281 1.534 1 97.12 100 HIS B O 1
ATOM 2334 N N . HIS B 1 101 ? -13.328 5.445 1.329 1 93.69 101 HIS B N 1
ATOM 2335 C CA . HIS B 1 101 ? -13.297 5.172 2.762 1 93.69 101 HIS B CA 1
ATOM 2336 C C . HIS B 1 101 ? -12.727 6.352 3.537 1 93.69 101 HIS B C 1
ATOM 2338 O O . HIS B 1 101 ? -13.312 6.785 4.535 1 93.69 101 HIS B O 1
ATOM 2344 N N . ASN B 1 102 ? -11.609 6.832 3.098 1 91.44 102 ASN B N 1
ATOM 2345 C CA . ASN B 1 102 ? -10.945 7.93 3.785 1 91.44 102 ASN B CA 1
ATOM 2346 C C . ASN B 1 102 ? -11.75 9.219 3.707 1 91.44 102 ASN B C 1
ATOM 2348 O O . ASN B 1 102 ? -11.82 9.977 4.676 1 91.44 102 ASN B O 1
ATOM 2352 N N . SER B 1 103 ? -12.305 9.492 2.57 1 96 103 SER B N 1
ATOM 2353 C CA . SER B 1 103 ? -13.156 10.664 2.43 1 96 103 SER B CA 1
ATOM 2354 C C . SER B 1 103 ? -14.344 10.602 3.393 1 96 103 SER B C 1
ATOM 2356 O O . SER B 1 103 ? -14.68 11.602 4.031 1 96 103 SER B O 1
ATOM 2358 N N . LYS B 1 104 ? -14.992 9.438 3.463 1 96.31 104 LYS B N 1
ATOM 2359 C CA . LYS B 1 104 ? -16.094 9.234 4.402 1 96.31 104 LYS B CA 1
ATOM 2360 C C . LYS B 1 104 ? -15.633 9.438 5.844 1 96.31 104 LYS B C 1
ATOM 2362 O O . LYS B 1 104 ? -16.328 10.062 6.641 1 96.31 104 LYS B O 1
ATOM 2367 N N . PHE B 1 105 ? -14.508 8.906 6.227 1 93.38 105 PHE B N 1
ATOM 2368 C CA . PHE B 1 105 ? -13.938 9.031 7.559 1 93.38 105 PHE B CA 1
ATOM 2369 C C . PHE B 1 105 ? -13.797 10.5 7.953 1 93.38 105 PHE B C 1
ATOM 2371 O O . PHE B 1 105 ? -14.258 10.906 9.016 1 93.38 105 PHE B O 1
ATOM 2378 N N . PHE B 1 106 ? -13.195 11.289 7.113 1 92 106 PHE B N 1
ATOM 2379 C CA . PHE B 1 106 ? -12.938 12.68 7.457 1 92 106 PHE B CA 1
ATOM 2380 C C . PHE B 1 106 ? -14.234 13.484 7.484 1 92 106 PHE B C 1
ATOM 2382 O O . PHE B 1 106 ? -14.406 14.383 8.312 1 92 106 PHE B O 1
ATOM 2389 N N . LYS B 1 107 ? -15.055 13.188 6.578 1 95.44 107 LYS B N 1
ATOM 2390 C CA . LYS B 1 107 ? -16.359 13.852 6.586 1 95.44 107 LYS B CA 1
ATOM 2391 C C . LYS B 1 107 ? -17.094 13.594 7.898 1 95.44 107 LYS B C 1
ATOM 2393 O O . LYS B 1 107 ? -17.578 14.531 8.531 1 95.44 107 LYS B O 1
ATOM 2398 N N . GLU B 1 108 ? -17.172 12.32 8.297 1 94.12 108 GLU B N 1
ATOM 2399 C CA . GLU B 1 108 ? -17.875 11.953 9.531 1 94.12 108 GLU B CA 1
ATOM 2400 C C . GLU B 1 108 ? -17.125 12.484 10.758 1 94.12 108 GLU B C 1
ATOM 2402 O O . GLU B 1 108 ? -17.75 12.828 11.766 1 94.12 108 GLU B O 1
ATOM 2407 N N . LYS B 1 109 ? -15.883 12.492 10.641 1 91.88 109 LYS B N 1
ATOM 2408 C CA . LYS B 1 109 ? -15.094 13.062 11.734 1 91.88 109 LYS B CA 1
ATOM 2409 C C . LYS B 1 109 ? -15.414 14.539 11.922 1 91.88 109 LYS B C 1
ATOM 2411 O O . LYS B 1 109 ? -15.609 15 13.055 1 91.88 109 LYS B O 1
ATOM 2416 N N . ASP B 1 110 ? -15.492 15.25 10.859 1 89.88 110 ASP B N 1
ATOM 2417 C CA . ASP B 1 110 ? -15.812 16.672 10.906 1 89.88 110 ASP B CA 1
ATOM 2418 C C . ASP B 1 110 ? -17.219 16.906 11.469 1 89.88 110 ASP B C 1
ATOM 2420 O O . ASP B 1 110 ? -17.422 17.828 12.258 1 89.88 110 ASP B O 1
ATOM 2424 N N . GLN B 1 111 ? -18.078 16.141 11.031 1 91.06 111 GLN B N 1
ATOM 2425 C CA . GLN B 1 111 ? -19.438 16.234 11.547 1 91.06 111 GLN B CA 1
ATOM 2426 C C . GLN B 1 111 ? -19.484 15.945 13.047 1 91.06 111 GLN B C 1
ATOM 2428 O O . GLN B 1 111 ? -20.219 16.594 13.789 1 91.06 111 GLN B O 1
ATOM 2433 N N . TYR B 1 112 ? -18.734 14.961 13.461 1 89.25 112 TYR B N 1
ATOM 2434 C CA . TYR B 1 112 ? -18.656 14.609 14.875 1 89.25 112 TYR B CA 1
ATOM 2435 C C . TYR B 1 112 ? -18.078 15.758 15.695 1 89.25 112 TYR B C 1
ATOM 2437 O O . TYR B 1 112 ? -18.547 16.047 16.797 1 89.25 112 TYR B O 1
ATOM 2445 N N . ILE B 1 113 ? -17.031 16.375 15.164 1 87.06 113 ILE B N 1
ATOM 2446 C CA . ILE B 1 113 ? -16.375 17.5 15.82 1 87.06 113 ILE B CA 1
ATOM 2447 C C . ILE B 1 113 ? -17.359 18.656 15.945 1 87.06 113 ILE B C 1
ATOM 2449 O O . ILE B 1 113 ? -17.453 19.297 17 1 87.06 113 ILE B O 1
ATOM 2453 N N . GLN B 1 114 ? -18.078 18.922 14.992 1 85.81 114 GLN B N 1
ATOM 2454 C CA . GLN B 1 114 ? -19.047 20.016 14.977 1 85.81 114 GLN B CA 1
ATOM 2455 C C . GLN B 1 114 ? -20.172 19.766 15.969 1 85.81 114 GLN B C 1
ATOM 2457 O O . GLN B 1 114 ? -20.688 20.688 16.594 1 85.81 114 GLN B O 1
ATOM 2462 N N . SER B 1 115 ? -20.547 18.531 16.031 1 84.38 115 SER B N 1
ATOM 2463 C CA . SER B 1 115 ? -21.656 18.188 16.906 1 84.38 115 SER B CA 1
ATOM 2464 C C . SER B 1 115 ? -21.234 18.203 18.375 1 84.38 115 SER B C 1
ATOM 2466 O O . SER B 1 115 ? -22.078 18.359 19.266 1 84.38 115 SER B O 1
ATOM 2468 N N . HIS B 1 116 ? -20 17.922 18.688 1 79.44 116 HIS B N 1
ATOM 2469 C CA . HIS B 1 116 ? -19.562 17.797 20.078 1 79.44 116 HIS B CA 1
ATOM 2470 C C . HIS B 1 116 ? -18.828 19.062 20.531 1 79.44 116 HIS B C 1
ATOM 2472 O O . HIS B 1 116 ? -18.578 19.234 21.734 1 79.44 116 HIS B O 1
ATOM 2478 N N . GLN B 1 117 ? -18.938 20.188 19.844 1 64.88 117 GLN B N 1
ATOM 2479 C CA . GLN B 1 117 ? -18.547 21.578 20.078 1 64.88 117 GLN B CA 1
ATOM 2480 C C . GLN B 1 117 ? -17.547 21.703 21.219 1 64.88 117 GLN B C 1
ATOM 2482 O O . GLN B 1 117 ? -17.609 22.641 22.016 1 64.88 117 GLN B O 1
ATOM 2487 N N . SER B 1 118 ? -16.828 20.594 21.672 1 60.62 118 SER B N 1
ATOM 2488 C CA . SER B 1 118 ? -15.914 20.984 22.734 1 60.62 118 SER B CA 1
ATOM 2489 C C . SER B 1 118 ? -14.852 21.953 22.203 1 60.62 118 SER B C 1
ATOM 2491 O O . SER B 1 118 ? -14.32 21.766 21.109 1 60.62 118 SER B O 1
ATOM 2493 N N . LYS B 1 119 ? -15.062 23.266 22.469 1 59.41 119 LYS B N 1
ATOM 2494 C CA . LYS B 1 119 ? -14.148 24.312 22.047 1 59.41 119 LYS B CA 1
ATOM 2495 C C . LYS B 1 119 ? -12.773 24.141 22.672 1 59.41 119 LYS B C 1
ATOM 2497 O O . LYS B 1 119 ? -12.664 23.844 23.859 1 59.41 119 LYS B O 1
ATOM 2502 N N . ASP B 1 120 ? -11.883 23.828 21.828 1 58.72 120 ASP B N 1
ATOM 2503 C CA . ASP B 1 120 ? -10.523 23.844 22.359 1 58.72 120 ASP B CA 1
ATOM 2504 C C . ASP B 1 120 ? -10.141 25.219 22.859 1 58.72 120 ASP B C 1
ATOM 2506 O O . ASP B 1 120 ? -10.898 26.188 22.703 1 58.72 120 ASP B O 1
ATOM 2510 N N . VAL B 1 121 ? -9.039 25.359 23.656 1 56.44 121 VAL B N 1
ATOM 2511 C CA . VAL B 1 121 ? -8.523 26.578 24.266 1 56.44 121 VAL B CA 1
ATOM 2512 C C . VAL B 1 121 ? -8.531 27.703 23.234 1 56.44 121 VAL B C 1
ATOM 2514 O O . VAL B 1 121 ? -8.852 28.844 23.578 1 56.44 121 VAL B O 1
ATOM 2517 N N . ASP B 1 122 ? -8.289 27.438 22.078 1 56.41 122 ASP B N 1
ATOM 2518 C CA . ASP B 1 122 ? -8.172 28.484 21.062 1 56.41 122 ASP B CA 1
ATOM 2519 C C . ASP B 1 122 ? -9.508 28.719 20.375 1 56.41 122 ASP B C 1
ATOM 2521 O O . ASP B 1 122 ? -9.578 29.484 19.406 1 56.41 122 ASP B O 1
ATOM 2525 N N . GLY B 1 123 ? -10.57 28.047 20.875 1 61.72 123 GLY B N 1
ATOM 2526 C CA . GLY B 1 123 ? -11.906 28.281 20.359 1 61.72 123 GLY B CA 1
ATOM 2527 C C . GLY B 1 123 ? -12.25 27.422 19.156 1 61.72 123 GLY B C 1
ATOM 2528 O O . GLY B 1 123 ? -13.328 27.562 18.578 1 61.72 123 GLY B O 1
ATOM 2529 N N . LYS B 1 124 ? -11.219 26.656 18.734 1 64.69 124 LYS B N 1
ATOM 2530 C CA . LYS B 1 124 ? -11.508 25.766 17.609 1 64.69 124 LYS B CA 1
ATOM 2531 C C . LYS B 1 124 ? -12.078 24.438 18.094 1 64.69 124 LYS B C 1
ATOM 2533 O O . LYS B 1 124 ? -11.656 23.906 19.125 1 64.69 124 LYS B O 1
ATOM 2538 N N . PRO B 1 125 ? -13.172 24.094 17.484 1 64.62 125 PRO B N 1
ATOM 2539 C CA . PRO B 1 125 ? -13.758 22.812 17.891 1 64.62 125 PRO B CA 1
ATOM 2540 C C . PRO B 1 125 ? -12.773 21.656 17.781 1 64.62 125 PRO B C 1
ATOM 2542 O O . PRO B 1 125 ? -12.094 21.5 16.766 1 64.62 125 PRO B O 1
ATOM 2545 N N . SER B 1 126 ? -12.312 21.141 18.844 1 73.31 126 SER B N 1
ATOM 2546 C CA . SER B 1 126 ? -11.43 19.984 18.875 1 73.31 126 SER B CA 1
ATOM 2547 C C . SER B 1 126 ? -12 18.875 19.766 1 73.31 126 SER B C 1
ATOM 2549 O O . SER B 1 126 ? -12.875 19.141 20.594 1 73.31 126 SER B O 1
ATOM 2551 N N . LEU B 1 127 ? -11.789 17.672 19.375 1 75.75 127 LEU B N 1
ATOM 2552 C CA . LEU B 1 127 ? -12.227 16.516 20.125 1 75.75 127 LEU B CA 1
ATOM 2553 C C . LEU B 1 127 ? -11.172 16.094 21.156 1 75.75 127 LEU B C 1
ATOM 2555 O O . LEU B 1 127 ? -9.977 16.156 20.875 1 75.75 127 LEU B O 1
ATOM 2559 N N . SER B 1 128 ? -11.68 15.898 22.312 1 77.5 128 SER B N 1
ATOM 2560 C CA . SER B 1 128 ? -10.805 15.266 23.297 1 77.5 128 SER B CA 1
ATOM 2561 C C . SER B 1 128 ? -10.383 13.875 22.844 1 77.5 128 SER B C 1
ATOM 2563 O O . SER B 1 128 ? -11.039 13.266 22 1 77.5 128 SER B O 1
ATOM 2565 N N . PRO B 1 129 ? -9.18 13.406 23.25 1 77.19 129 PRO B N 1
ATOM 2566 C CA . PRO B 1 129 ? -8.758 12.047 22.922 1 77.19 129 PRO B CA 1
ATOM 2567 C C . PRO B 1 129 ? -9.836 11.008 23.234 1 77.19 129 PRO B C 1
ATOM 2569 O O . PRO B 1 129 ? -9.953 10.008 22.516 1 77.19 129 PRO B O 1
ATOM 2572 N N . GLU B 1 130 ? -10.539 11.195 24.266 1 81.69 130 GLU B N 1
ATOM 2573 C CA . GLU B 1 130 ? -11.594 10.258 24.625 1 81.69 130 GLU B CA 1
ATOM 2574 C C . GLU B 1 130 ? -12.734 10.297 23.609 1 81.69 130 GLU B C 1
ATOM 2576 O O . GLU B 1 130 ? -13.258 9.25 23.219 1 81.69 130 GLU B O 1
ATOM 2581 N N . GLU B 1 131 ? -13.078 11.445 23.297 1 83.19 131 GLU B N 1
ATOM 2582 C CA . GLU B 1 131 ? -14.141 11.586 22.312 1 83.19 131 GLU B CA 1
ATOM 2583 C C . GLU B 1 131 ? -13.719 11.023 20.953 1 83.19 131 GLU B C 1
ATOM 2585 O O . GLU B 1 131 ? -14.523 10.422 20.25 1 83.19 131 GLU B O 1
ATOM 2590 N N . LEU B 1 132 ? -12.508 11.273 20.656 1 83.94 132 LEU B N 1
ATOM 2591 C CA . LEU B 1 132 ? -11.961 10.75 19.406 1 83.94 132 LEU B CA 1
ATOM 2592 C C . LEU B 1 132 ? -11.977 9.227 19.406 1 83.94 132 LEU B C 1
ATOM 2594 O O . LEU B 1 132 ? -12.273 8.602 18.375 1 83.94 132 LEU B O 1
ATOM 2598 N N . SER B 1 133 ? -11.672 8.641 20.547 1 83.88 133 SER B N 1
ATOM 2599 C CA . SER B 1 133 ? -11.703 7.188 20.672 1 83.88 133 SER B CA 1
ATOM 2600 C C . SER B 1 133 ? -13.109 6.645 20.438 1 83.88 133 SER B C 1
ATOM 2602 O O . SER B 1 133 ? -13.281 5.598 19.812 1 83.88 133 SER B O 1
ATOM 2604 N N . VAL B 1 134 ? -14.094 7.34 20.953 1 86.62 134 VAL B N 1
ATOM 2605 C CA . VAL B 1 134 ? -15.484 6.926 20.766 1 86.62 134 VAL B CA 1
ATOM 2606 C C . VAL B 1 134 ? -15.867 7.023 19.297 1 86.62 134 VAL B C 1
ATOM 2608 O O . VAL B 1 134 ? -16.5 6.117 18.75 1 86.62 134 VAL B O 1
ATOM 2611 N N . PHE B 1 135 ? -15.477 8.086 18.703 1 88.94 135 PHE B N 1
ATOM 2612 C CA . PHE B 1 135 ? -15.758 8.266 17.281 1 88.94 135 PHE B CA 1
ATOM 2613 C C . PHE B 1 135 ? -15.148 7.137 16.453 1 88.94 135 PHE B C 1
ATOM 2615 O O . PHE B 1 135 ? -15.82 6.555 15.602 1 88.94 135 PHE B O 1
ATOM 2622 N N . TYR B 1 136 ? -13.914 6.891 16.703 1 85.25 136 TYR B N 1
ATOM 2623 C CA . TYR B 1 136 ? -13.188 5.887 15.93 1 85.25 136 TYR B CA 1
ATOM 2624 C C . TYR B 1 136 ? -13.859 4.52 16.047 1 85.25 136 TYR B C 1
ATOM 2626 O O . TYR B 1 136 ? -14.102 3.85 15.047 1 85.25 136 TYR B O 1
ATOM 2634 N N . ARG B 1 137 ? -14.125 4.172 17.219 1 84.75 137 ARG B N 1
ATOM 2635 C CA . ARG B 1 137 ? -14.766 2.885 17.453 1 84.75 137 ARG B CA 1
ATOM 2636 C C . ARG B 1 137 ? -16.109 2.801 16.719 1 84.75 137 ARG B C 1
ATOM 2638 O O . ARG B 1 137 ? -16.422 1.781 16.109 1 84.75 137 ARG B O 1
ATOM 2645 N N . SER B 1 138 ? -16.828 3.859 16.828 1 90.19 138 SER B N 1
ATOM 2646 C CA . SER B 1 138 ? -18.125 3.896 16.156 1 90.19 138 SER B CA 1
ATOM 2647 C C . SER B 1 138 ? -17.969 3.801 14.633 1 90.19 138 SER B C 1
ATOM 2649 O O . SER B 1 138 ? -18.703 3.07 13.977 1 90.19 138 SER B O 1
ATOM 2651 N N . PHE B 1 139 ? -17 4.477 14.148 1 90.38 139 PHE B N 1
ATOM 2652 C CA . PHE B 1 139 ? -16.75 4.477 12.711 1 90.38 139 PHE B CA 1
ATOM 2653 C C . PHE B 1 139 ? -16.375 3.078 12.234 1 90.38 139 PHE B C 1
ATOM 2655 O O . PHE B 1 139 ? -16.906 2.605 11.219 1 90.38 139 PHE B O 1
ATOM 2662 N N . LEU B 1 140 ? -15.484 2.408 12.922 1 85.06 140 LEU B N 1
ATOM 2663 C CA . LEU B 1 140 ? -15.039 1.068 12.555 1 85.06 140 LEU B CA 1
ATOM 2664 C C . LEU B 1 140 ? -16.203 0.081 12.602 1 85.06 140 LEU B C 1
ATOM 2666 O O . LEU B 1 140 ? -16.344 -0.756 11.703 1 85.06 140 LEU B O 1
ATOM 2670 N N . ASN B 1 141 ? -16.969 0.248 13.602 1 88.38 141 ASN B N 1
ATOM 2671 C CA . ASN B 1 141 ? -18.125 -0.64 13.75 1 88.38 141 ASN B CA 1
ATOM 2672 C C . ASN B 1 141 ? -19.141 -0.436 12.633 1 88.38 141 ASN B C 1
ATOM 2674 O O . ASN B 1 141 ? -19.703 -1.402 12.117 1 88.38 141 ASN B O 1
ATOM 2678 N N . GLU B 1 142 ? -19.359 0.786 12.32 1 93.56 142 GLU B N 1
ATOM 2679 C CA . GLU B 1 142 ? -20.328 1.091 11.281 1 93.56 142 GLU B CA 1
ATOM 2680 C C . GLU B 1 142 ? -19.844 0.625 9.906 1 93.56 142 GLU B C 1
ATOM 2682 O O . GLU B 1 142 ? -20.641 0.315 9.031 1 93.56 142 GLU B O 1
ATOM 2687 N N . ASN B 1 143 ? -18.531 0.553 9.781 1 90.12 143 ASN B N 1
ATOM 2688 C CA . ASN B 1 143 ? -17.969 0.213 8.477 1 90.12 143 ASN B CA 1
ATOM 2689 C C . ASN B 1 143 ? -17.438 -1.215 8.453 1 90.12 143 ASN B C 1
ATOM 2691 O O . ASN B 1 143 ? -16.703 -1.589 7.539 1 90.12 143 ASN B O 1
ATOM 2695 N N . ARG B 1 144 ? -17.828 -1.971 9.359 1 85.06 144 ARG B N 1
ATOM 2696 C CA . ARG B 1 144 ? -17.328 -3.334 9.5 1 85.06 144 ARG B CA 1
ATOM 2697 C C . ARG B 1 144 ? -17.688 -4.176 8.281 1 85.06 144 ARG B C 1
ATOM 2699 O O . ARG B 1 144 ? -16.828 -4.875 7.734 1 85.06 144 ARG B O 1
ATOM 2706 N N . VAL B 1 145 ? -18.969 -4.055 7.875 1 89.12 145 VAL B N 1
ATOM 2707 C CA . VAL B 1 145 ? -19.422 -4.867 6.754 1 89.12 145 VAL B CA 1
ATOM 2708 C C . VAL B 1 145 ? -18.672 -4.461 5.484 1 89.12 145 VAL B C 1
ATOM 2710 O O . VAL B 1 145 ? -18.266 -5.32 4.699 1 89.12 145 VAL B O 1
ATOM 2713 N N . ALA B 1 146 ? -18.438 -3.188 5.297 1 91.06 146 ALA B N 1
ATOM 2714 C CA . ALA B 1 146 ? -17.688 -2.701 4.145 1 91.06 146 ALA B CA 1
ATOM 2715 C C . ALA B 1 146 ? -16.266 -3.25 4.141 1 91.06 146 ALA B C 1
ATOM 2717 O O . ALA B 1 146 ? -15.742 -3.643 3.094 1 91.06 146 ALA B O 1
ATOM 2718 N N . HIS B 1 147 ? -15.617 -3.346 5.305 1 87.44 147 HIS B N 1
ATOM 2719 C CA . HIS B 1 147 ? -14.266 -3.861 5.43 1 87.44 147 HIS B CA 1
ATOM 2720 C C . HIS B 1 147 ? -14.211 -5.355 5.129 1 87.44 147 HIS B C 1
ATOM 2722 O O . HIS B 1 147 ? -13.289 -5.828 4.457 1 87.44 147 HIS B O 1
ATOM 2728 N N . LEU B 1 148 ? -15.18 -6.051 5.609 1 85.75 148 LEU B N 1
ATOM 2729 C CA . LEU B 1 148 ? -15.227 -7.484 5.34 1 85.75 148 LEU B CA 1
ATOM 2730 C C . LEU B 1 148 ? -15.383 -7.754 3.846 1 85.75 148 LEU B C 1
ATOM 2732 O O . LEU B 1 148 ? -14.703 -8.617 3.293 1 85.75 148 LEU B O 1
ATOM 2736 N N . ASN B 1 149 ? -16.297 -6.965 3.275 1 92.81 149 ASN B N 1
ATOM 2737 C CA . ASN B 1 149 ? -16.5 -7.125 1.838 1 92.81 149 ASN B CA 1
ATOM 2738 C C . ASN B 1 149 ? -15.242 -6.754 1.057 1 92.81 149 ASN B C 1
ATOM 2740 O O . ASN B 1 149 ? -14.898 -7.414 0.076 1 92.81 149 ASN B O 1
ATOM 2744 N N . TYR B 1 150 ? -14.602 -5.73 1.444 1 92.88 150 TYR B N 1
ATOM 2745 C CA . TYR B 1 150 ? -13.344 -5.328 0.828 1 92.88 150 TYR B CA 1
ATOM 2746 C C . TYR B 1 150 ? -12.312 -6.453 0.896 1 92.88 150 TYR B C 1
ATOM 2748 O O . TYR B 1 150 ? -11.68 -6.789 -0.109 1 92.88 150 TYR B O 1
ATOM 2756 N N . ASN B 1 151 ? -12.141 -6.969 2.041 1 86.75 151 ASN B N 1
ATOM 2757 C CA . ASN B 1 151 ? -11.141 -8.016 2.234 1 86.75 151 ASN B CA 1
ATOM 2758 C C . ASN B 1 151 ? -11.438 -9.242 1.369 1 86.75 151 ASN B C 1
ATOM 2760 O O . ASN B 1 151 ? -10.523 -9.828 0.788 1 86.75 151 ASN B O 1
ATOM 2764 N N . LYS B 1 152 ? -12.695 -9.57 1.387 1 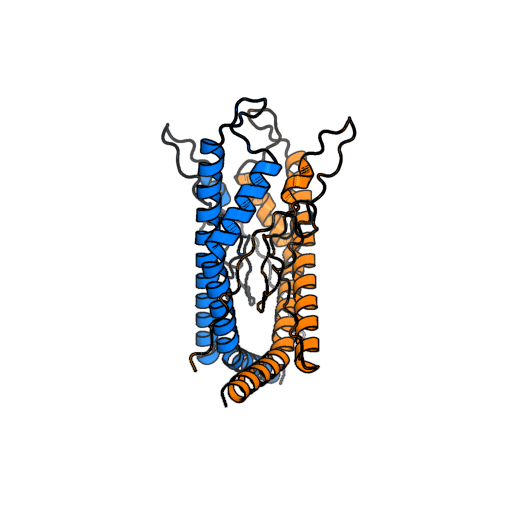90.56 152 LYS B N 1
ATOM 2765 C CA . LYS B 1 152 ? -13.102 -10.695 0.555 1 90.56 152 LYS B CA 1
ATOM 2766 C C . LYS B 1 152 ? -12.773 -10.445 -0.914 1 90.56 152 LYS B C 1
ATOM 2768 O O . LYS B 1 152 ? -12.203 -11.305 -1.587 1 90.56 152 LYS B O 1
ATOM 2773 N N . GLU B 1 153 ? -13.172 -9.281 -1.369 1 95.56 153 GLU B N 1
ATOM 2774 C CA . GLU B 1 153 ? -12.922 -8.938 -2.766 1 95.56 153 GLU B CA 1
ATOM 2775 C C . GLU B 1 153 ? -11.43 -8.812 -3.053 1 95.56 153 GLU B C 1
ATOM 2777 O O . GLU B 1 153 ? -10.961 -9.219 -4.117 1 95.56 153 GLU B O 1
ATOM 2782 N N . TRP B 1 154 ? -10.703 -8.266 -2.1 1 92.44 154 TRP B N 1
ATOM 2783 C CA . TRP B 1 154 ? -9.25 -8.141 -2.223 1 92.44 154 TRP B CA 1
ATOM 2784 C C . TRP B 1 154 ? -8.602 -9.516 -2.375 1 92.44 154 TRP B C 1
ATOM 2786 O O . TRP B 1 154 ? -7.758 -9.719 -3.248 1 92.44 154 TRP B O 1
ATOM 2796 N N . TYR B 1 155 ? -9.055 -10.461 -1.626 1 87.62 155 TYR B N 1
ATOM 2797 C CA . TYR B 1 155 ? -8.539 -11.82 -1.688 1 87.62 155 TYR B CA 1
ATOM 2798 C C . TYR B 1 155 ? -8.898 -12.484 -3.014 1 87.62 155 TYR B C 1
ATOM 2800 O O . TYR B 1 155 ? -8.047 -13.102 -3.656 1 87.62 155 TYR B O 1
ATOM 2808 N N . LYS B 1 156 ? -10.141 -12.312 -3.365 1 94.44 156 LYS B N 1
ATOM 2809 C CA . LYS B 1 156 ? -10.602 -12.891 -4.625 1 94.44 156 LYS B CA 1
ATOM 2810 C C . LYS B 1 156 ? -9.781 -12.367 -5.801 1 94.44 156 LYS B C 1
ATOM 2812 O O . LYS B 1 156 ? -9.344 -13.148 -6.652 1 94.44 156 LYS B O 1
ATOM 2817 N N . LYS B 1 157 ? -9.617 -11.109 -5.797 1 96.06 157 LYS B N 1
ATOM 2818 C CA . LYS B 1 157 ? -8.875 -10.484 -6.887 1 96.06 157 LYS B CA 1
ATOM 2819 C C . LYS B 1 157 ? -7.422 -10.945 -6.895 1 96.06 157 LYS B C 1
ATOM 2821 O O . LYS B 1 157 ? -6.867 -11.25 -7.953 1 96.06 157 LYS B O 1
ATOM 2826 N N . ASN B 1 158 ? -6.812 -11.078 -5.715 1 90.75 158 ASN B N 1
ATOM 2827 C CA . ASN B 1 158 ? -5.426 -11.516 -5.625 1 90.75 158 ASN B CA 1
ATOM 2828 C C . ASN B 1 158 ? -5.273 -12.984 -6.031 1 90.75 158 ASN B C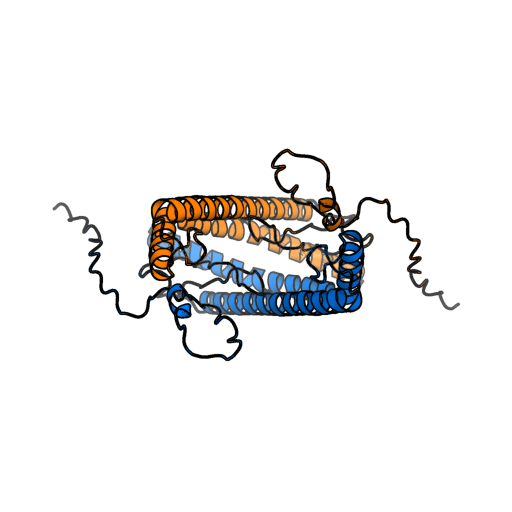 1
ATOM 2830 O O . ASN B 1 158 ? -4.32 -13.344 -6.723 1 90.75 158 ASN B O 1
ATOM 2834 N N . ILE B 1 159 ? -6.199 -13.758 -5.719 1 90.75 159 ILE B N 1
ATOM 2835 C CA . ILE B 1 159 ? -6.152 -15.172 -6.074 1 90.75 159 ILE B CA 1
ATOM 2836 C C . ILE B 1 159 ? -6.293 -15.328 -7.586 1 90.75 159 ILE B C 1
ATOM 2838 O O . ILE B 1 159 ? -5.59 -16.125 -8.203 1 90.75 159 ILE B O 1
ATOM 2842 N N . SER B 1 160 ? -7.199 -14.594 -8.102 1 94.31 160 SER B N 1
ATOM 2843 C CA . SER B 1 160 ? -7.453 -14.703 -9.531 1 94.31 160 SER B CA 1
ATOM 2844 C C . SER B 1 160 ? -6.227 -14.305 -10.344 1 94.31 160 SER B C 1
ATOM 2846 O O . SER B 1 160 ? -6.09 -14.688 -11.508 1 94.31 160 SER B O 1
ATOM 2848 N N . MET B 1 161 ? -5.332 -13.594 -9.742 1 95.5 161 MET B N 1
ATOM 2849 C CA . MET B 1 161 ? -4.16 -13.102 -10.461 1 95.5 161 MET B CA 1
ATOM 2850 C C . MET B 1 161 ? -2.969 -14.031 -10.266 1 95.5 161 MET B C 1
ATOM 2852 O O . MET B 1 161 ? -1.93 -13.859 -10.906 1 95.5 161 MET B O 1
ATOM 2856 N N . LEU B 1 162 ? -3.092 -15.031 -9.445 1 93.5 162 LEU B N 1
ATOM 2857 C CA . LEU B 1 162 ? -1.96 -15.883 -9.109 1 93.5 162 LEU B CA 1
ATOM 2858 C C . LEU B 1 162 ? -1.479 -16.656 -10.328 1 93.5 162 LEU B C 1
ATOM 2860 O O . LEU B 1 162 ? -0.279 -16.703 -10.609 1 93.5 162 LEU B O 1
ATOM 2864 N N . TRP B 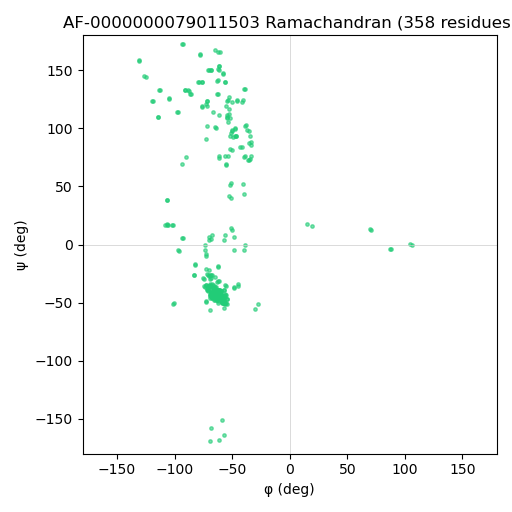1 163 ? -2.443 -17.172 -11.062 1 93.44 163 TRP B N 1
ATOM 2865 C CA . TRP B 1 163 ? -2.057 -17.984 -12.211 1 93.44 163 TRP B CA 1
ATOM 2866 C C . TRP B 1 163 ? -1.498 -17.109 -13.336 1 93.44 163 TRP B C 1
ATOM 2868 O O . TRP B 1 163 ? -0.419 -17.391 -13.859 1 93.44 163 TRP B O 1
ATOM 2878 N N . PRO B 1 164 ? -2.195 -16.047 -13.695 1 95.69 164 PRO B N 1
ATOM 2879 C CA . PRO B 1 164 ? -1.603 -15.141 -14.688 1 95.69 164 PRO B CA 1
ATOM 2880 C C . PRO B 1 164 ? -0.225 -14.633 -14.266 1 95.69 164 PRO B C 1
ATOM 2882 O O . PRO B 1 164 ? 0.662 -14.477 -15.109 1 95.69 164 PRO B O 1
ATOM 2885 N N . ALA B 1 165 ? -0.019 -14.398 -13.008 1 96.56 165 ALA B N 1
ATOM 2886 C CA . ALA B 1 165 ? 1.269 -13.922 -12.508 1 96.56 165 ALA B CA 1
ATOM 2887 C C . ALA B 1 165 ? 2.361 -14.961 -12.727 1 96.56 165 ALA B C 1
ATOM 2889 O O . ALA B 1 165 ? 3.465 -14.633 -13.164 1 96.56 165 ALA B O 1
ATOM 2890 N N . LEU B 1 166 ? 2.057 -16.156 -12.398 1 94.25 166 LEU B N 1
ATOM 2891 C CA . LEU B 1 166 ? 3.012 -17.25 -12.578 1 94.25 166 LEU B CA 1
ATOM 2892 C C . LEU B 1 166 ? 3.363 -17.438 -14.055 1 94.25 166 LEU B C 1
ATOM 2894 O O . LEU B 1 166 ? 4.531 -17.609 -14.398 1 94.25 166 LEU B O 1
ATOM 2898 N N . LYS B 1 167 ? 2.334 -17.406 -14.859 1 95.12 167 LYS B N 1
ATOM 2899 C CA . LYS B 1 167 ? 2.537 -17.547 -16.297 1 95.12 167 LYS B CA 1
ATOM 2900 C C . LYS B 1 167 ? 3.486 -16.484 -16.828 1 95.12 167 LYS B C 1
ATOM 2902 O O . LYS B 1 167 ? 4.426 -16.781 -17.562 1 95.12 167 LYS B O 1
ATOM 2907 N N . VAL B 1 168 ? 3.287 -15.305 -16.406 1 95.69 168 VAL B N 1
ATOM 2908 C CA . VAL B 1 168 ? 4.098 -14.188 -16.891 1 95.69 168 VAL B CA 1
ATOM 2909 C C . VAL B 1 168 ? 5.508 -14.289 -16.312 1 95.69 168 VAL B C 1
ATOM 2911 O O . VAL B 1 168 ? 6.488 -13.977 -17 1 95.69 168 VAL B O 1
ATOM 2914 N N . ALA B 1 169 ? 5.59 -14.695 -15.039 1 94.19 169 ALA B N 1
ATOM 2915 C CA . ALA B 1 169 ? 6.91 -14.867 -14.445 1 94.19 169 ALA B CA 1
ATOM 2916 C C . ALA B 1 169 ? 7.746 -15.859 -15.25 1 94.19 169 ALA B C 1
ATOM 2918 O O . ALA B 1 169 ? 8.938 -15.641 -15.477 1 94.19 169 ALA B O 1
ATOM 2919 N N . VAL B 1 170 ? 7.145 -16.906 -15.727 1 93.62 170 VAL B N 1
ATOM 2920 C CA . VAL B 1 170 ? 7.828 -17.938 -16.516 1 93.62 170 VAL B CA 1
ATOM 2921 C C . VAL B 1 170 ? 8.234 -17.359 -17.859 1 93.62 170 VAL B C 1
ATOM 2923 O O . VAL B 1 170 ? 9.344 -17.594 -18.344 1 93.62 170 VAL B O 1
ATOM 2926 N N . ILE B 1 171 ? 7.355 -16.625 -18.484 1 93.62 171 ILE B N 1
ATOM 2927 C CA . ILE B 1 171 ? 7.633 -15.984 -19.766 1 93.62 171 ILE B CA 1
ATOM 2928 C C . ILE B 1 171 ? 8.844 -15.062 -19.625 1 93.62 171 ILE B C 1
ATOM 2930 O O . ILE B 1 171 ? 9.75 -15.102 -20.469 1 93.62 171 ILE B O 1
ATOM 2934 N N . ARG B 1 172 ? 8.875 -14.312 -18.609 1 90.56 172 ARG B N 1
ATOM 2935 C CA . ARG B 1 172 ? 9.961 -13.359 -18.406 1 90.56 172 ARG B CA 1
ATOM 2936 C C . ARG B 1 172 ? 11.273 -14.086 -18.094 1 90.56 172 ARG B C 1
ATOM 2938 O O . ARG B 1 172 ? 12.344 -13.648 -18.531 1 90.56 172 ARG B O 1
ATOM 2945 N N . LEU B 1 173 ? 11.203 -15.156 -17.422 1 89.44 173 LEU B N 1
ATOM 2946 C CA . LEU B 1 173 ? 12.383 -15.953 -17.109 1 89.44 173 LEU B CA 1
ATOM 2947 C C . LEU B 1 173 ? 12.969 -16.562 -18.375 1 89.44 173 LEU B C 1
ATOM 2949 O O . LEU B 1 173 ? 14.188 -16.578 -18.562 1 89.44 173 LEU B O 1
ATOM 2953 N N . ARG B 1 174 ? 12.125 -17.094 -19.203 1 91.69 174 ARG B N 1
ATOM 2954 C CA . ARG B 1 174 ? 12.57 -17.703 -20.453 1 91.69 174 ARG B CA 1
ATOM 2955 C C . ARG B 1 174 ? 13.188 -16.656 -21.375 1 91.69 174 ARG B C 1
ATOM 2957 O O . ARG B 1 174 ? 14.18 -16.938 -22.062 1 91.69 174 ARG B O 1
ATOM 2964 N N . ARG B 1 175 ? 12.656 -15.5 -21.375 1 89.12 175 ARG B N 1
ATOM 2965 C CA . ARG B 1 175 ? 13.18 -14.406 -22.188 1 89.12 175 ARG B CA 1
ATOM 2966 C C . ARG B 1 175 ? 14.57 -14 -21.719 1 89.12 175 ARG B C 1
ATOM 2968 O O . ARG B 1 175 ? 15.453 -13.719 -22.531 1 89.12 175 ARG B O 1
ATOM 2975 N N . LYS B 1 176 ? 14.742 -13.992 -20.422 1 85.56 176 LYS B N 1
ATOM 2976 C CA . LYS B 1 176 ? 16.047 -13.641 -19.875 1 85.56 176 LYS B CA 1
ATOM 2977 C C . LYS B 1 176 ? 17.109 -14.672 -20.25 1 85.56 176 LYS B C 1
ATOM 2979 O O . LYS B 1 176 ? 18.25 -14.32 -20.516 1 85.56 176 LYS B O 1
ATOM 2984 N N . PHE B 1 177 ? 16.719 -15.906 -20.297 1 87.62 177 PHE B N 1
ATOM 2985 C CA . PHE B 1 177 ? 17.641 -16.984 -20.641 1 87.62 177 PHE B CA 1
ATOM 2986 C C . PHE B 1 177 ? 17.938 -16.984 -22.125 1 87.62 177 PHE B C 1
ATOM 2988 O O . PHE B 1 177 ? 19.062 -17.297 -22.531 1 87.62 177 PHE B O 1
ATOM 2995 N N . ARG B 1 178 ? 17.062 -16.688 -22.891 1 81.81 178 ARG B N 1
ATOM 2996 C CA . ARG B 1 178 ? 17.281 -16.656 -24.344 1 81.81 178 ARG B CA 1
ATOM 2997 C C . ARG B 1 178 ? 18.172 -15.469 -24.719 1 81.81 178 ARG B C 1
ATOM 2999 O O . ARG B 1 178 ? 18.969 -15.562 -25.656 1 81.81 178 ARG B O 1
ATOM 3006 N N . LYS B 1 179 ? 18.047 -14.391 -24.078 1 70.88 179 LYS B N 1
ATOM 3007 C CA . LYS B 1 179 ? 18.922 -13.25 -24.375 1 70.88 179 LYS B CA 1
ATOM 3008 C C . LYS B 1 179 ? 20.359 -13.539 -23.938 1 70.88 179 LYS B C 1
ATOM 3010 O O . LYS B 1 179 ? 21.297 -13.039 -24.547 1 70.88 179 LYS B O 1
ATOM 3015 N N . SER B 1 180 ? 20.531 -14.391 -22.969 1 68.06 180 SER B N 1
ATOM 3016 C CA . SER B 1 180 ? 21.859 -14.75 -22.516 1 68.06 180 SER B CA 1
ATOM 3017 C C . SER B 1 180 ? 22.484 -15.828 -23.391 1 68.06 180 SER B C 1
ATOM 3019 O O . SER B 1 180 ? 23.703 -15.953 -23.469 1 68.06 180 SER B O 1
ATOM 3021 N N . SER B 1 181 ? 21.719 -16.469 -24.125 1 58.16 181 SER B N 1
ATOM 3022 C CA . SER B 1 181 ? 22.312 -17.438 -25.031 1 58.16 181 SER B CA 1
ATOM 3023 C C . SER B 1 181 ? 22.625 -16.812 -26.391 1 58.16 181 SER B C 1
ATOM 3025 O O . SER B 1 181 ? 21.891 -15.922 -26.844 1 58.16 181 SER B O 1
#

Solvent-accessible surface area (backbone atoms only — not comparable to full-atom values): 21636 Å² total; per-residue (Å²): 141,77,80,80,79,79,67,81,73,79,78,75,77,75,84,76,82,60,85,79,62,62,26,59,49,61,70,68,70,70,73,83,95,70,91,67,72,78,73,73,56,70,52,73,76,69,73,62,89,82,62,85,53,67,42,76,48,70,58,35,92,66,41,44,46,56,45,73,49,77,57,76,62,93,82,61,47,71,66,48,48,55,44,52,52,49,52,50,50,52,52,48,54,54,39,49,52,37,28,50,51,42,50,51,49,52,52,53,48,50,52,49,32,64,72,58,57,40,56,33,99,86,63,46,62,43,67,52,41,66,54,46,44,53,49,49,52,50,50,51,62,73,40,41,66,59,50,53,52,47,52,51,51,52,47,51,55,54,56,69,40,46,60,56,46,51,54,41,52,50,53,53,50,52,52,54,53,54,72,72,96,139,78,81,79,78,79,67,81,72,79,76,77,78,70,82,76,84,55,82,55,56,60,21,67,38,59,71,64,71,74,74,84,93,70,93,66,74,78,74,76,55,72,40,64,65,58,73,63,90,82,61,85,53,66,40,77,49,71,57,35,91,64,41,45,44,55,45,72,49,77,56,77,62,94,83,61,48,71,66,48,49,55,43,53,51,48,51,51,50,52,52,49,53,52,39,50,52,36,28,50,51,44,50,51,50,52,52,53,48,50,51,49,34,63,72,59,56,40,55,34,98,85,63,46,61,40,67,52,46,64,55,46,46,53,49,49,52,50,51,51,60,74,40,41,66,60,50,53,50,46,50,51,51,51,48,51,54,52,56,69,42,47,59,56,48,50,53,39,52,50,53,54,51,53,50,55,52,54,70,72,96